Protein AF-A0A1M6F9K0-F1 (afdb_monomer_lite)

Sequence (184 aa):
MTEVLNMQNIFKSFYMGEEELEVLHDVNLTVNSGEFLSILGPSGSGKSTMMNIIGCLDVPTSGKYLLSGNEGDWTKKNLNLDIDLEKISYLGDEHLLQQVWLNLIQNAIKFSNQNGVIRVALHKSDGIIRVDIADNGKGIPDKDKQRIFDRFYKADKSRSKDGNGLGLARFSFLPACLSLMALQ

Organism: NCBI:txid1121420

Secondary structure (DSSP, 8-state):
--EEEEEEEEEEEEEETTEEEEEEEEEEEEEETT-------STTSSHHHHHHHHTTSS--SEEEEEETTEE--GGGG--EEEEEE------S-HHHHHHHHHHHHHHHHHHSPTT-EEEEEEEEETTEEEEEEEE-SS---TTTTTTTTSTT--S--SS-----S-TGGG-TTHHHHHTTSS--

InterPro domains:
  IPR003594 Histidine kinase/HSP90-like ATPase domain [PF02518] (92-169)
  IPR003594 Histidine kinase/HSP90-like ATPase domain [SM00387] (92-179)
  IPR004358 Signal transduction histidine kinase-related protein, C-terminal [PR00344] (129-143)
  IPR004358 Signal transduction histidine kinase-related protein, C-terminal [PR00344] (147-157)
  IPR004358 Signal transduction histidine kinase-related protein, C-terminal [PR00344] (162-180)
  IPR005467 Histidine kinase domain [PS50109] (77-169)
  IPR027417 P-loop containing nucleoside triphosphate hydrolase [G3DSA:3.40.50.300] (15-71)
  IPR027417 P-loop containing nucleoside triphosphate hydrolase [SSF52540] (4-107)
  IPR036890 Histidine kinase/HSP90-like ATPase superfamily [G3DSA:3.30.565.10] (79-177)
  IPR036890 Histidine kinase/HSP90-like ATPase superfamily [SSF55874] (76-169)
  IPR050736 Sensor Histidine Kinase Regulatory [PTHR43711] (76-169)

Structure (mmCIF, N/CA/C/O backbone):
data_AF-A0A1M6F9K0-F1
#
_entry.id   AF-A0A1M6F9K0-F1
#
loop_
_atom_site.group_PDB
_atom_site.id
_atom_site.type_symbol
_atom_site.label_atom_id
_atom_site.label_alt_id
_atom_site.label_comp_id
_atom_site.label_asym_id
_atom_site.label_entity_id
_atom_site.label_seq_id
_atom_site.pdbx_PDB_ins_code
_atom_site.Cartn_x
_atom_site.Cartn_y
_atom_site.Cartn_z
_atom_site.occupancy
_atom_site.B_iso_or_equiv
_atom_site.auth_seq_id
_atom_site.auth_comp_id
_atom_site.auth_asym_id
_atom_site.auth_atom_id
_atom_site.pdbx_PDB_model_num
ATOM 1 N N . MET A 1 1 ? -21.699 5.930 18.827 1.00 56.56 1 MET A N 1
ATOM 2 C CA . MET A 1 1 ? -21.351 6.429 17.478 1.00 56.56 1 MET A CA 1
ATOM 3 C C . MET A 1 1 ? -20.287 5.505 16.909 1.00 56.56 1 MET A C 1
ATOM 5 O O . MET A 1 1 ? -19.542 4.941 17.697 1.00 56.56 1 MET A O 1
ATOM 9 N N . THR A 1 2 ? -20.274 5.252 15.601 1.00 73.62 2 THR A N 1
ATOM 10 C CA . THR A 1 2 ? -19.285 4.349 14.982 1.00 73.62 2 THR A CA 1
ATOM 11 C C . THR A 1 2 ? -18.134 5.176 14.428 1.00 73.62 2 THR A C 1
ATOM 13 O O . THR A 1 2 ? -18.384 6.057 13.607 1.00 73.62 2 THR A O 1
ATOM 16 N N . GLU A 1 3 ? -16.905 4.894 14.854 1.00 73.69 3 GLU A N 1
ATOM 17 C CA . GLU A 1 3 ? -15.701 5.518 14.299 1.00 73.69 3 GLU A CA 1
ATOM 18 C C . GLU A 1 3 ? -15.518 5.093 12.837 1.00 73.69 3 GLU A C 1
ATOM 20 O O . GLU A 1 3 ? -15.585 3.908 12.501 1.00 73.69 3 GLU A O 1
ATOM 25 N N . VAL A 1 4 ? -15.321 6.070 11.953 1.00 73.31 4 VAL A N 1
ATOM 26 C CA . VAL A 1 4 ? -15.035 5.838 10.529 1.00 73.31 4 VAL A CA 1
ATOM 27 C C . VAL A 1 4 ? -13.572 6.090 10.191 1.00 73.31 4 VAL A C 1
ATOM 29 O O . VAL A 1 4 ? -13.082 5.503 9.232 1.00 73.31 4 VAL A O 1
ATOM 32 N N . LEU A 1 5 ? -12.870 6.898 10.984 1.00 78.38 5 LEU A N 1
ATOM 33 C CA . LEU A 1 5 ? -11.433 7.136 10.889 1.00 78.38 5 LEU A CA 1
ATOM 34 C C . LEU A 1 5 ? -10.869 7.286 12.303 1.00 78.38 5 LEU A C 1
ATOM 36 O O . LEU A 1 5 ? -11.416 8.054 13.088 1.00 78.38 5 LEU A O 1
ATOM 40 N N . ASN A 1 6 ? -9.776 6.596 12.603 1.00 83.06 6 ASN A N 1
ATOM 41 C CA . ASN A 1 6 ? -9.010 6.744 13.832 1.00 83.06 6 ASN A CA 1
ATOM 42 C C . ASN A 1 6 ? -7.516 6.731 13.478 1.00 83.06 6 ASN A C 1
ATOM 44 O O . ASN A 1 6 ? -7.004 5.798 12.862 1.00 83.06 6 ASN A O 1
ATOM 48 N N . MET A 1 7 ? -6.840 7.824 13.801 1.00 87.44 7 MET A N 1
ATOM 49 C CA . MET A 1 7 ? -5.431 8.083 13.547 1.00 87.44 7 MET A CA 1
ATOM 50 C C . MET A 1 7 ? -4.774 8.385 14.884 1.00 87.44 7 MET A C 1
ATOM 52 O O . MET A 1 7 ? -5.233 9.279 15.596 1.00 87.44 7 MET A O 1
ATOM 56 N N . GLN A 1 8 ? -3.717 7.648 15.211 1.00 86.62 8 GLN A N 1
ATOM 57 C CA . GLN A 1 8 ? -2.957 7.810 16.446 1.00 86.62 8 GLN A CA 1
ATOM 58 C C . GLN A 1 8 ? -1.481 7.937 16.112 1.00 86.62 8 GLN A C 1
ATOM 60 O O . GLN A 1 8 ? -0.916 7.055 15.461 1.00 86.62 8 GLN A O 1
ATOM 65 N N . ASN A 1 9 ? -0.874 9.023 16.578 1.00 90.81 9 ASN A N 1
ATOM 66 C CA . ASN A 1 9 ? 0.544 9.318 16.424 1.00 90.81 9 ASN A CA 1
ATOM 67 C C . ASN A 1 9 ? 1.025 9.190 14.977 1.00 90.81 9 ASN A C 1
ATOM 69 O O . ASN A 1 9 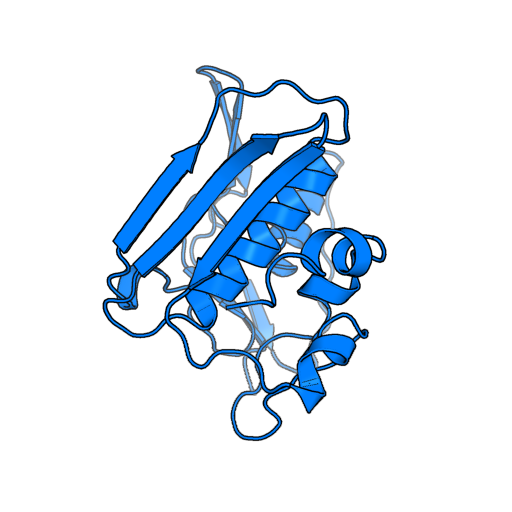? 2.011 8.511 14.710 1.00 90.81 9 ASN A O 1
ATOM 73 N N . ILE A 1 10 ? 0.287 9.779 14.034 1.00 87.00 10 ILE A N 1
ATOM 74 C CA . ILE A 1 10 ? 0.622 9.689 12.616 1.00 87.00 10 ILE A CA 1
ATOM 75 C C . ILE A 1 10 ? 1.732 10.675 12.267 1.00 87.00 10 ILE A C 1
ATOM 77 O O . ILE A 1 10 ? 1.546 11.888 12.366 1.00 87.00 10 ILE A O 1
ATOM 81 N N . PHE A 1 11 ? 2.847 10.144 11.774 1.00 87.38 11 PHE A N 1
ATOM 82 C CA . PHE A 1 11 ? 3.935 10.924 11.190 1.00 87.38 11 PHE A CA 1
ATOM 83 C C . PHE A 1 11 ? 4.076 10.606 9.708 1.00 87.38 11 PHE A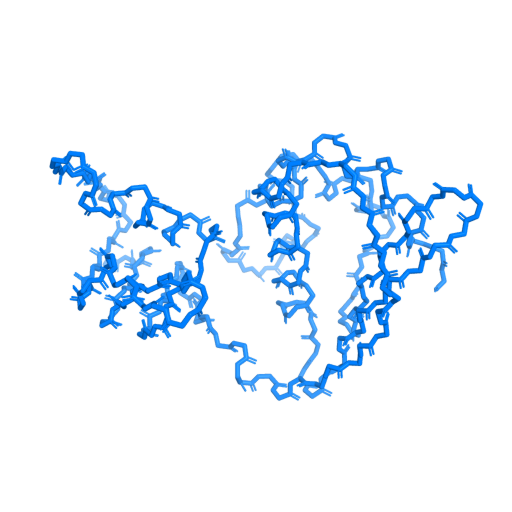 C 1
ATOM 85 O O . PHE A 1 11 ? 3.776 9.494 9.263 1.00 87.38 11 PHE A O 1
ATOM 92 N N . LYS A 1 12 ? 4.559 11.572 8.928 1.00 86.69 12 LYS A N 1
ATOM 93 C CA . LYS A 1 12 ? 4.927 11.344 7.531 1.00 86.69 12 LYS A CA 1
ATOM 94 C C . LYS A 1 12 ? 6.161 12.148 7.171 1.00 86.69 12 LYS A C 1
ATOM 96 O O . LYS A 1 12 ? 6.110 13.374 7.203 1.00 86.69 12 LYS A O 1
ATOM 101 N N . SER A 1 13 ? 7.177 11.434 6.710 1.00 85.62 13 SER A N 1
ATOM 102 C CA . SER A 1 13 ? 8.405 11.978 6.144 1.00 85.62 13 SER A CA 1
ATOM 103 C C . SER A 1 13 ? 8.578 11.543 4.695 1.00 85.62 13 SER A C 1
ATOM 105 O O . SER A 1 13 ? 8.159 10.449 4.301 1.00 85.62 13 SER A O 1
ATOM 107 N N . PHE A 1 14 ? 9.203 12.406 3.902 1.00 78.69 14 PHE A N 1
ATOM 108 C CA . PHE A 1 14 ? 9.669 12.109 2.554 1.00 78.69 14 PHE A CA 1
ATOM 109 C C . PHE A 1 14 ? 11.193 12.163 2.535 1.00 78.69 14 PHE A C 1
ATOM 111 O O . PHE A 1 14 ? 11.784 13.058 3.133 1.00 78.69 14 PHE A O 1
ATOM 118 N N . TYR A 1 15 ? 11.813 11.219 1.833 1.00 76.56 15 TYR A N 1
ATOM 119 C CA . TYR A 1 15 ? 13.264 11.161 1.689 1.00 76.56 15 TYR A CA 1
ATOM 120 C C . TYR A 1 15 ? 13.663 11.671 0.306 1.00 76.56 15 TYR A C 1
ATOM 122 O O . TYR A 1 15 ? 13.179 11.172 -0.711 1.00 76.56 15 TYR A O 1
ATOM 130 N N . MET A 1 16 ? 14.543 12.667 0.274 1.00 75.50 16 MET A N 1
ATOM 131 C CA . MET A 1 16 ? 15.150 13.216 -0.937 1.00 75.50 16 MET A CA 1
ATOM 132 C C . MET A 1 16 ? 16.654 12.942 -0.885 1.00 75.50 16 MET A C 1
ATOM 134 O O . MET A 1 16 ? 17.440 13.749 -0.396 1.00 75.50 16 MET A O 1
ATOM 138 N N . GLY A 1 17 ? 17.060 11.762 -1.360 1.00 80.44 17 GLY A N 1
ATOM 139 C CA . GLY A 1 17 ? 18.431 11.283 -1.174 1.00 80.44 17 GLY A CA 1
ATOM 140 C C . GLY A 1 17 ? 18.680 10.911 0.288 1.00 80.44 17 GLY A C 1
ATOM 141 O O . GLY A 1 17 ? 18.018 10.013 0.802 1.00 80.44 17 GLY A O 1
ATOM 142 N N . GLU A 1 18 ? 19.622 11.592 0.943 1.00 81.62 18 GLU A N 1
ATOM 143 C CA . GLU A 1 18 ? 19.915 11.409 2.376 1.00 81.62 18 GLU A CA 1
ATOM 144 C C . GLU A 1 18 ? 19.137 12.374 3.284 1.00 81.62 18 GLU A C 1
ATOM 146 O O . GLU A 1 18 ? 19.156 12.219 4.504 1.00 81.62 18 GLU A O 1
ATOM 151 N N . GLU A 1 19 ? 18.442 13.362 2.716 1.00 77.12 19 GLU A N 1
ATOM 152 C CA . GLU A 1 19 ? 17.677 14.331 3.498 1.00 77.12 19 GLU A CA 1
ATOM 153 C C . GLU A 1 19 ? 16.264 13.819 3.790 1.00 77.12 19 GLU A C 1
ATOM 155 O O . GLU A 1 19 ? 15.543 13.366 2.895 1.00 77.12 19 GLU A O 1
ATOM 160 N N . GLU A 1 20 ? 15.860 13.926 5.055 1.00 86.94 20 GLU A N 1
ATOM 161 C CA . GLU A 1 20 ? 14.506 13.638 5.517 1.00 86.94 20 GLU A CA 1
ATOM 162 C C . GLU A 1 20 ? 13.722 14.942 5.699 1.00 86.94 20 GLU A C 1
ATOM 164 O O . GLU A 1 20 ? 14.118 15.820 6.466 1.00 86.94 20 GLU A O 1
ATOM 169 N N . LEU A 1 21 ? 12.582 15.052 5.016 1.00 85.38 21 LEU A N 1
ATOM 170 C CA . LEU A 1 21 ? 11.612 16.122 5.218 1.00 85.38 21 LEU A CA 1
ATOM 171 C C . LEU A 1 21 ? 10.354 15.558 5.873 1.00 85.38 21 LEU A C 1
ATOM 173 O O . LEU A 1 21 ? 9.515 14.939 5.213 1.00 85.38 21 LEU A O 1
ATOM 177 N N . GLU A 1 22 ? 10.202 15.812 7.167 1.00 88.56 22 GLU A N 1
ATOM 178 C CA . GLU A 1 22 ? 8.978 15.502 7.901 1.00 88.56 22 GLU A CA 1
ATOM 179 C C . GLU A 1 22 ? 7.889 16.542 7.579 1.00 88.56 22 GLU A C 1
ATOM 181 O O . GLU A 1 22 ? 8.104 17.749 7.685 1.00 88.56 22 GLU A O 1
ATOM 186 N N . VAL A 1 23 ? 6.722 16.070 7.138 1.00 93.00 23 VAL A N 1
ATOM 187 C CA . VAL A 1 23 ? 5.587 16.883 6.661 1.00 93.00 23 VAL A CA 1
ATOM 188 C C . VAL A 1 23 ? 4.365 16.765 7.571 1.00 93.00 23 VAL A C 1
ATOM 190 O O . VAL A 1 23 ? 3.585 17.713 7.672 1.00 93.00 23 VAL A O 1
ATOM 193 N N . LEU A 1 24 ? 4.159 15.607 8.207 1.00 91.62 24 LEU A N 1
ATOM 194 C CA . LEU A 1 24 ? 3.131 15.422 9.233 1.00 91.62 24 LEU A CA 1
ATOM 195 C C . LEU A 1 24 ? 3.791 15.031 10.549 1.00 91.62 24 LEU A C 1
ATOM 197 O O . LEU A 1 24 ? 4.588 14.096 10.573 1.00 91.62 24 LEU A O 1
ATOM 201 N N . HIS A 1 25 ? 3.384 15.714 11.617 1.00 93.81 25 HIS A N 1
ATOM 202 C CA . HIS A 1 25 ? 3.968 15.614 12.949 1.00 93.81 25 HIS A CA 1
ATOM 203 C C . HIS A 1 25 ? 2.875 15.209 13.947 1.00 93.81 25 HIS A C 1
ATOM 205 O O . HIS A 1 25 ? 1.917 15.962 14.122 1.00 93.81 25 HIS A O 1
ATOM 211 N N . ASP A 1 26 ? 3.006 14.034 14.571 1.00 93.88 26 ASP A N 1
ATOM 212 C CA . ASP A 1 26 ? 2.132 13.524 15.645 1.00 93.88 26 ASP A CA 1
ATOM 213 C C . ASP A 1 26 ? 0.624 13.781 15.437 1.00 93.88 26 ASP A C 1
ATOM 215 O O . ASP A 1 26 ? -0.084 14.348 16.277 1.00 93.88 26 ASP A O 1
ATOM 219 N N . VAL A 1 27 ? 0.104 13.387 14.276 1.00 91.12 27 VAL A N 1
ATOM 220 C CA . VAL A 1 27 ? -1.293 13.647 13.939 1.00 91.12 27 VAL A CA 1
ATOM 221 C C . VAL A 1 27 ? -2.198 12.622 14.616 1.00 91.12 27 VAL A C 1
ATOM 223 O O . VAL A 1 27 ? -2.120 11.417 14.368 1.00 91.12 27 VAL A O 1
ATOM 226 N N . ASN A 1 28 ? -3.105 13.127 15.450 1.00 92.06 28 ASN A N 1
ATOM 227 C CA . ASN A 1 28 ? -4.115 12.349 16.153 1.00 92.06 28 ASN A CA 1
ATOM 228 C C . ASN A 1 28 ? -5.499 12.855 15.733 1.00 92.06 28 ASN A C 1
ATOM 230 O O . ASN A 1 28 ? -5.822 14.026 15.930 1.00 92.06 28 ASN A O 1
ATOM 234 N N . LEU A 1 29 ? -6.306 11.997 15.110 1.00 91.00 29 LEU A N 1
ATOM 235 C CA . LEU A 1 29 ? -7.594 12.385 14.536 1.00 91.00 29 LEU A CA 1
ATOM 236 C C . LEU A 1 29 ? -8.589 11.233 14.629 1.00 91.00 29 LEU A C 1
ATOM 238 O O . LEU A 1 29 ? -8.312 10.128 14.178 1.00 91.00 29 LEU A O 1
ATOM 242 N N . THR A 1 30 ? -9.775 11.510 15.161 1.00 89.81 30 THR A N 1
ATOM 243 C CA . THR A 1 30 ? -10.909 10.581 15.129 1.00 89.81 30 THR A CA 1
ATOM 244 C C . THR A 1 30 ? -12.075 11.254 14.423 1.00 89.81 30 THR A C 1
ATOM 246 O O . THR A 1 30 ? -12.373 12.411 14.705 1.00 89.81 30 THR A O 1
ATOM 249 N N . VAL A 1 31 ? -12.712 10.542 13.495 1.00 85.75 31 VAL A N 1
ATOM 250 C CA . VAL A 1 31 ? -13.932 10.988 12.814 1.00 85.75 31 VAL A CA 1
ATOM 251 C C . VAL A 1 31 ? -14.989 9.914 12.989 1.00 85.75 31 VAL A C 1
ATOM 253 O O . VAL A 1 31 ? -14.756 8.738 12.691 1.00 85.75 31 VAL A O 1
ATOM 256 N N . ASN A 1 32 ? -16.163 10.321 13.451 1.00 84.31 32 ASN A N 1
ATOM 257 C CA . ASN A 1 32 ? -17.318 9.458 13.626 1.00 84.31 32 ASN A CA 1
ATOM 258 C C . ASN A 1 32 ? -18.247 9.502 12.411 1.00 84.31 32 ASN A C 1
ATOM 260 O O . ASN A 1 32 ? -18.279 10.444 11.621 1.00 84.31 32 ASN A O 1
ATOM 264 N N . SER A 1 33 ? -19.051 8.454 12.262 1.00 80.94 33 SER A N 1
ATOM 265 C CA . SER A 1 33 ? -20.079 8.396 11.229 1.00 80.94 33 SER A CA 1
ATOM 266 C C . SER A 1 33 ? -21.057 9.569 11.367 1.00 80.94 33 SER A C 1
ATOM 268 O O . SER A 1 33 ? -21.661 9.754 12.422 1.00 80.94 33 SER A O 1
ATOM 270 N N . GLY A 1 34 ? -21.216 10.335 10.284 1.00 78.25 34 GLY A N 1
ATOM 271 C CA . GLY A 1 34 ? -22.073 11.523 10.229 1.00 78.25 34 GLY A CA 1
ATOM 272 C C . GLY A 1 34 ? -21.351 12.843 10.510 1.00 78.25 34 GLY A C 1
ATOM 273 O O . GLY A 1 34 ? -21.959 13.898 10.345 1.00 78.25 34 GLY A O 1
ATOM 274 N N . GLU A 1 35 ? -20.070 12.810 10.885 1.00 83.50 35 GLU A N 1
ATOM 275 C CA . GLU A 1 35 ? -19.262 14.017 11.064 1.00 83.50 35 GLU A CA 1
ATOM 276 C C . GLU A 1 35 ? -18.669 14.504 9.738 1.00 83.50 35 GLU A C 1
ATOM 278 O O . GLU A 1 35 ? -18.234 13.721 8.890 1.00 83.50 35 GLU A O 1
ATOM 283 N N . PHE A 1 36 ? -18.630 15.826 9.576 1.00 79.94 36 PHE A N 1
ATOM 284 C CA . PHE A 1 36 ? -17.934 16.487 8.479 1.00 79.94 36 PHE A CA 1
ATOM 285 C C . PHE A 1 36 ? -16.588 17.016 8.975 1.00 79.94 36 PHE A C 1
ATOM 287 O O . PHE A 1 36 ? -16.537 17.799 9.921 1.00 79.94 36 PHE A O 1
ATOM 294 N N . LEU A 1 37 ? -15.507 16.616 8.305 1.00 81.06 37 LEU A N 1
ATOM 295 C CA . LEU A 1 37 ? -14.151 17.097 8.565 1.00 81.06 37 LEU A CA 1
ATOM 296 C C . LEU A 1 37 ? -13.717 18.080 7.471 1.00 81.06 37 LEU A C 1
ATOM 298 O O . LEU A 1 37 ? -13.895 17.809 6.284 1.00 81.06 37 LEU A O 1
ATOM 302 N N . SER A 1 38 ? -13.086 19.184 7.870 1.00 82.19 38 SER A N 1
ATOM 303 C CA . SER A 1 38 ? -12.397 20.111 6.968 1.00 82.19 38 SER A CA 1
ATOM 304 C C . SER A 1 38 ? -10.932 20.238 7.377 1.00 82.19 38 SER A C 1
ATOM 306 O O . SER A 1 38 ? -10.626 20.330 8.565 1.00 82.19 38 SER A O 1
ATOM 308 N N . ILE A 1 39 ? -10.028 20.241 6.397 1.00 81.56 39 ILE A N 1
ATOM 309 C CA . ILE A 1 39 ? -8.584 20.395 6.602 1.00 81.56 39 ILE A CA 1
ATOM 310 C C . ILE A 1 39 ? -8.173 21.756 6.035 1.00 81.56 39 ILE A C 1
ATOM 312 O O . ILE A 1 39 ? -8.263 21.989 4.830 1.00 81.56 39 ILE A O 1
ATOM 316 N N . LEU A 1 40 ? -7.709 22.655 6.903 1.00 83.88 40 LEU A N 1
ATOM 317 C CA . LEU A 1 40 ? -7.354 24.038 6.570 1.00 83.88 40 LEU A CA 1
ATOM 318 C C . LEU A 1 40 ? -5.902 24.331 6.970 1.00 83.88 40 LEU A C 1
ATOM 320 O O . LEU A 1 40 ? -5.381 23.733 7.906 1.00 83.88 40 LEU A O 1
ATOM 324 N N . GLY A 1 41 ? -5.239 25.250 6.263 1.00 85.62 41 GLY A N 1
ATOM 325 C CA . GLY A 1 41 ? -3.853 25.636 6.556 1.00 85.62 41 GLY A CA 1
ATOM 326 C C . GLY A 1 41 ? -3.099 26.243 5.363 1.00 85.62 41 GLY A C 1
ATOM 327 O O . GLY A 1 41 ? -3.518 26.056 4.213 1.00 85.62 41 GLY A O 1
ATOM 328 N N . PRO A 1 42 ? -1.974 26.946 5.603 1.00 83.38 42 PRO A N 1
ATOM 329 C CA . PRO A 1 42 ? -1.174 27.616 4.569 1.00 83.38 42 PRO A CA 1
ATOM 330 C C . PRO A 1 42 ? -0.558 26.624 3.574 1.00 83.38 42 PRO A C 1
ATOM 332 O O . PRO A 1 42 ? -0.462 25.430 3.855 1.00 83.38 42 PRO A O 1
ATOM 335 N N . SER A 1 43 ? -0.170 27.079 2.378 1.00 84.06 43 SER A N 1
ATOM 336 C CA . SER A 1 43 ? 0.471 26.201 1.383 1.00 84.06 43 SER A CA 1
ATOM 337 C C . SER A 1 43 ? 1.700 25.493 1.977 1.00 84.06 43 SER A C 1
ATOM 339 O O . SER A 1 43 ? 2.431 26.093 2.756 1.00 84.06 43 SER A O 1
ATOM 341 N N . GLY A 1 44 ? 1.890 24.210 1.656 1.00 80.44 44 GLY A N 1
ATOM 342 C CA . GLY A 1 44 ? 2.995 23.396 2.188 1.00 80.44 44 GLY A CA 1
ATOM 343 C C . GLY A 1 44 ? 2.767 22.753 3.564 1.00 80.44 44 GLY A C 1
ATOM 344 O O . GLY A 1 44 ? 3.537 21.887 3.947 1.00 80.44 44 GLY A O 1
ATOM 345 N N . SER A 1 45 ? 1.682 23.065 4.279 1.00 84.31 45 SER A N 1
ATOM 346 C CA . SER A 1 45 ? 1.425 22.546 5.640 1.00 84.31 45 SER A CA 1
ATOM 347 C C . SER A 1 45 ? 0.997 21.064 5.732 1.00 84.31 45 SER A C 1
ATOM 349 O O . SER A 1 45 ? 0.320 20.685 6.681 1.00 84.31 45 SER A O 1
ATOM 351 N N . GLY A 1 46 ? 1.241 20.249 4.701 1.00 83.44 46 GLY A N 1
ATOM 352 C CA . GLY A 1 46 ? 0.894 18.820 4.714 1.00 83.44 46 GLY A CA 1
ATOM 353 C C . GLY A 1 46 ? -0.579 18.460 4.463 1.00 83.44 46 GLY A C 1
ATOM 354 O O . GLY A 1 46 ? -0.946 17.298 4.583 1.00 83.44 46 GLY A O 1
ATOM 355 N N . LYS A 1 47 ? -1.449 19.401 4.059 1.00 87.62 47 LYS A N 1
ATOM 356 C CA . LYS A 1 47 ? -2.890 19.124 3.826 1.00 87.62 47 LYS A CA 1
ATOM 357 C C . LYS A 1 47 ? -3.141 18.023 2.795 1.00 87.62 47 LYS A C 1
ATOM 359 O O . LYS A 1 47 ? -3.906 17.103 3.061 1.00 87.62 47 LYS A O 1
ATOM 364 N N . SER A 1 48 ? -2.502 18.115 1.627 1.00 79.44 48 SER A N 1
ATOM 365 C CA . SER A 1 48 ? -2.637 17.101 0.573 1.00 79.44 48 SER A CA 1
ATOM 366 C C . SER A 1 48 ? -2.062 15.762 1.026 1.00 79.44 48 SER A C 1
ATOM 368 O O . SER A 1 48 ? -2.665 14.732 0.766 1.00 79.44 48 SER A O 1
ATOM 370 N N . THR A 1 49 ? -0.961 15.777 1.780 1.00 82.06 49 THR A N 1
ATOM 371 C CA . THR A 1 49 ? -0.369 14.585 2.401 1.00 82.06 49 THR A CA 1
ATOM 372 C C . THR A 1 49 ? -1.342 13.920 3.375 1.00 82.06 49 THR A C 1
ATOM 374 O O . THR A 1 49 ? -1.594 12.723 3.275 1.00 82.06 49 THR A O 1
ATOM 377 N N . MET A 1 50 ? -1.976 14.700 4.255 1.00 82.12 50 MET A N 1
ATOM 378 C CA . MET A 1 50 ? -3.003 14.220 5.179 1.00 82.12 50 MET A CA 1
ATOM 379 C C . MET A 1 50 ? -4.213 13.657 4.426 1.00 82.12 50 MET A C 1
ATOM 381 O O . MET A 1 50 ? -4.679 12.566 4.741 1.00 82.12 50 MET A O 1
ATOM 385 N N . MET A 1 51 ? -4.695 14.352 3.389 1.00 75.88 51 MET A N 1
ATOM 386 C CA . MET A 1 51 ? -5.776 13.837 2.543 1.00 75.88 51 MET A CA 1
ATOM 387 C C . MET A 1 51 ? -5.388 12.547 1.821 1.00 75.88 51 MET A C 1
ATOM 389 O O . MET A 1 51 ? -6.228 11.661 1.686 1.00 75.88 51 MET A O 1
ATOM 393 N N . ASN A 1 52 ? -4.139 12.418 1.373 1.00 68.44 52 ASN A N 1
ATOM 394 C CA . ASN A 1 52 ? -3.656 11.206 0.726 1.00 68.44 52 ASN A CA 1
ATOM 395 C C . ASN A 1 52 ? -3.649 10.036 1.712 1.00 68.44 52 ASN A C 1
ATOM 397 O O . ASN A 1 52 ? -4.185 8.981 1.385 1.00 68.44 52 ASN A O 1
ATOM 401 N N . ILE A 1 53 ? -3.152 10.234 2.935 1.00 72.00 53 ILE A N 1
ATOM 402 C CA . ILE A 1 53 ? -3.185 9.205 3.985 1.00 72.00 53 ILE A CA 1
ATOM 403 C C . ILE A 1 53 ? -4.629 8.832 4.345 1.00 72.00 53 ILE A C 1
ATOM 405 O O . ILE A 1 53 ? -4.979 7.652 4.347 1.00 72.00 53 ILE A O 1
ATOM 409 N N . ILE A 1 54 ? -5.512 9.815 4.561 1.00 75.94 54 ILE A N 1
ATOM 410 C CA . ILE A 1 54 ? -6.942 9.566 4.822 1.00 75.94 54 ILE A CA 1
ATOM 411 C C . ILE A 1 54 ? -7.588 8.801 3.662 1.00 75.94 54 ILE A C 1
ATOM 413 O O . ILE A 1 54 ? -8.384 7.894 3.891 1.00 75.94 54 ILE A O 1
ATOM 417 N N . GLY A 1 55 ? -7.233 9.140 2.423 1.00 61.28 55 GLY A N 1
ATOM 418 C CA . GLY A 1 55 ? -7.715 8.487 1.209 1.00 61.28 55 GLY A CA 1
ATOM 419 C C . GLY A 1 55 ? -7.074 7.129 0.911 1.00 61.28 55 GLY A C 1
ATOM 420 O O . GLY A 1 55 ? -7.352 6.580 -0.158 1.00 61.28 55 GLY A O 1
ATOM 421 N N . CYS A 1 56 ? -6.219 6.617 1.806 1.00 61.66 56 CYS A N 1
ATOM 422 C CA . CYS A 1 56 ? -5.390 5.418 1.633 1.00 61.66 56 CYS A CA 1
ATOM 423 C C . CYS A 1 56 ? -4.478 5.459 0.388 1.00 61.66 56 CYS A C 1
ATOM 425 O O . CYS A 1 56 ? -4.074 4.417 -0.126 1.00 61.66 56 CYS A O 1
ATOM 427 N N . LEU A 1 57 ? -4.184 6.660 -0.115 1.00 53.34 57 LEU A N 1
ATOM 428 C CA . LEU A 1 57 ? -3.297 6.924 -1.249 1.00 53.34 57 LEU A CA 1
ATOM 429 C C . LEU A 1 57 ? -1.824 6.999 -0.843 1.00 53.34 57 LEU A C 1
ATOM 431 O O . LEU A 1 57 ? -0.957 6.982 -1.709 1.00 53.34 57 LEU A O 1
ATOM 435 N N . ASP A 1 58 ? -1.554 7.116 0.452 1.00 57.94 58 ASP A N 1
ATOM 436 C CA . ASP A 1 58 ? -0.217 7.155 1.024 1.00 57.94 58 ASP A CA 1
ATOM 437 C C . ASP A 1 58 ? -0.241 6.465 2.396 1.00 57.94 58 ASP A C 1
ATOM 439 O O . ASP A 1 58 ? -1.296 6.357 3.030 1.00 57.94 58 ASP A O 1
ATOM 443 N N . VAL A 1 59 ? 0.912 5.971 2.837 1.00 64.56 59 VAL A N 1
ATOM 444 C CA . VAL A 1 59 ? 1.087 5.290 4.122 1.00 64.56 59 VAL A CA 1
ATOM 445 C C . VAL A 1 59 ? 1.869 6.220 5.050 1.00 64.56 59 VAL A C 1
ATOM 447 O O . VAL A 1 59 ? 2.877 6.799 4.624 1.00 64.56 59 VAL A O 1
ATOM 450 N N . PRO A 1 60 ? 1.423 6.397 6.305 1.00 75.38 60 PRO A N 1
ATOM 451 C CA . PRO A 1 60 ? 2.191 7.151 7.283 1.00 75.38 60 PRO A CA 1
ATOM 452 C C . PRO A 1 60 ? 3.556 6.489 7.516 1.00 75.38 60 PRO A C 1
ATOM 454 O O . PRO A 1 60 ? 3.679 5.267 7.468 1.00 75.38 60 PRO A O 1
ATOM 457 N N . THR A 1 61 ? 4.582 7.292 7.785 1.00 78.81 61 THR A N 1
ATOM 458 C CA . THR A 1 61 ? 5.913 6.788 8.158 1.00 78.81 61 THR A CA 1
ATOM 459 C C . THR A 1 61 ? 5.865 6.082 9.514 1.00 78.81 61 THR A C 1
ATOM 461 O O . THR A 1 61 ? 6.555 5.087 9.719 1.00 78.81 61 THR A O 1
ATOM 464 N N . SER A 1 62 ? 5.016 6.551 10.432 1.00 78.31 62 SER A N 1
ATOM 465 C CA . SER A 1 62 ? 4.747 5.879 11.705 1.00 78.31 62 SER A CA 1
ATOM 466 C C . SER A 1 62 ? 3.349 6.215 12.234 1.00 78.31 62 SER A C 1
ATOM 468 O O . SER A 1 62 ? 2.679 7.116 11.726 1.00 78.31 62 SER A O 1
ATOM 470 N N . GLY A 1 63 ? 2.898 5.459 13.238 1.00 78.19 63 GLY A N 1
ATOM 471 C CA . GLY A 1 63 ? 1.587 5.617 13.870 1.00 78.19 63 GLY A CA 1
ATOM 472 C C . GLY A 1 63 ? 0.601 4.501 13.538 1.00 78.19 63 GLY A C 1
ATOM 473 O O . GLY A 1 63 ? 0.926 3.528 12.857 1.00 78.19 63 GLY A O 1
ATOM 474 N N . LYS A 1 64 ? -0.624 4.635 14.049 1.00 71.50 64 LYS A N 1
ATOM 475 C CA . LYS A 1 64 ? -1.732 3.704 13.809 1.00 71.50 64 LYS A CA 1
ATOM 476 C C . LYS A 1 64 ? -2.842 4.400 13.045 1.00 71.50 64 LYS A C 1
ATOM 478 O O . LYS A 1 64 ? -3.293 5.475 13.429 1.00 71.50 64 LYS A O 1
ATOM 483 N N . TYR A 1 65 ? -3.296 3.753 11.982 1.00 71.06 65 TYR A N 1
ATOM 484 C CA . TYR A 1 65 ? -4.369 4.229 11.122 1.00 71.06 65 TYR A CA 1
ATOM 485 C C . TYR A 1 65 ? -5.440 3.143 10.997 1.00 71.06 65 TYR A C 1
ATOM 487 O O . TYR A 1 65 ? -5.149 1.992 10.661 1.00 71.06 65 TYR A O 1
ATOM 495 N N . LEU A 1 66 ? -6.679 3.530 11.271 1.00 69.06 66 LEU A N 1
ATOM 496 C CA . LEU A 1 66 ? -7.877 2.703 11.249 1.00 69.06 66 LEU A CA 1
ATOM 497 C C . LEU A 1 66 ? -8.934 3.434 10.427 1.00 69.06 66 LEU A C 1
ATOM 499 O O . LEU A 1 66 ? -9.413 4.492 10.825 1.00 69.06 66 LEU A O 1
ATOM 503 N N . LEU A 1 67 ? -9.333 2.863 9.296 1.00 67.56 67 LEU A N 1
ATOM 504 C CA . LEU A 1 67 ? -10.453 3.370 8.506 1.00 67.56 67 LEU A CA 1
ATOM 505 C C . LEU A 1 67 ? -11.576 2.337 8.543 1.00 67.56 67 LEU A C 1
ATOM 507 O O . LEU A 1 67 ? -11.381 1.184 8.166 1.00 67.56 67 LEU A O 1
ATOM 511 N N . SER A 1 68 ? -12.754 2.748 9.010 1.00 63.28 68 SER A N 1
ATOM 512 C CA . SER A 1 68 ? -13.963 1.915 9.117 1.00 63.28 68 SER A CA 1
ATOM 513 C C . SER A 1 68 ? -13.809 0.636 9.960 1.00 63.28 68 SER A C 1
ATOM 515 O O . SER A 1 68 ? -14.581 -0.305 9.793 1.00 63.28 68 SER A O 1
ATOM 517 N N . GLY A 1 69 ? -12.857 0.621 10.901 1.00 48.78 69 GLY A N 1
ATOM 518 C CA . GLY A 1 69 ? -12.603 -0.512 11.800 1.00 48.78 69 GLY A CA 1
ATOM 519 C C . GLY A 1 69 ? -11.619 -1.556 11.265 1.00 48.78 69 GLY A C 1
ATOM 520 O O . GLY A 1 69 ? -11.404 -2.564 11.932 1.00 48.78 69 GLY A O 1
ATOM 521 N N . ASN A 1 70 ? -10.996 -1.320 10.108 1.00 48.00 70 ASN A N 1
ATOM 522 C CA . ASN A 1 70 ? -9.895 -2.147 9.629 1.00 48.00 70 ASN A CA 1
ATOM 523 C C . ASN A 1 70 ? -8.559 -1.620 10.131 1.00 48.00 70 ASN A C 1
ATOM 525 O O . ASN A 1 70 ? -8.134 -0.524 9.763 1.00 48.00 70 ASN A O 1
ATOM 529 N N . GLU A 1 71 ? -7.892 -2.422 10.956 1.00 46.34 71 GLU A N 1
ATOM 530 C CA . GLU A 1 71 ? -6.492 -2.210 11.292 1.00 46.34 71 GLU A CA 1
ATOM 531 C C . GLU A 1 71 ? -5.660 -2.316 10.005 1.00 46.34 71 GLU A C 1
ATOM 533 O O . GLU A 1 71 ? -5.739 -3.316 9.285 1.00 46.34 71 GLU A O 1
ATOM 538 N N . GLY A 1 72 ? -4.849 -1.298 9.710 1.00 49.25 72 GLY A N 1
ATOM 539 C CA . GLY A 1 72 ? -3.768 -1.375 8.723 1.00 49.25 72 GLY A CA 1
ATOM 540 C C . GLY A 1 72 ? -2.638 -2.286 9.207 1.00 49.25 72 GLY A C 1
ATOM 541 O O . GLY A 1 72 ? -1.511 -1.840 9.376 1.00 49.25 72 GLY A O 1
ATOM 542 N N . ASP A 1 73 ? -2.953 -3.547 9.499 1.00 48.66 73 ASP A N 1
ATOM 543 C CA . ASP A 1 73 ? -2.043 -4.495 10.133 1.00 48.66 73 ASP A CA 1
ATOM 544 C C . ASP A 1 73 ? -1.590 -5.557 9.128 1.00 48.66 73 ASP A C 1
ATOM 546 O O . ASP A 1 73 ? -1.919 -6.743 9.198 1.00 48.66 73 ASP A O 1
ATOM 550 N N . TRP A 1 74 ? -0.831 -5.100 8.135 1.00 51.12 74 TRP A N 1
ATOM 551 C CA . TRP A 1 74 ? -0.076 -5.958 7.215 1.00 51.12 74 TRP A CA 1
ATOM 552 C C . TRP A 1 74 ? 0.889 -6.890 7.969 1.00 51.12 74 TRP A C 1
ATOM 554 O O . TRP A 1 74 ? 1.168 -7.993 7.504 1.00 51.12 74 TRP A O 1
ATOM 564 N N . THR A 1 75 ? 1.347 -6.485 9.159 1.00 48.44 75 THR A N 1
ATOM 565 C CA . THR A 1 75 ? 2.240 -7.251 10.039 1.00 48.44 75 THR A CA 1
ATOM 566 C C . THR A 1 75 ? 1.576 -8.467 10.683 1.00 48.44 75 THR A C 1
ATOM 568 O O . THR A 1 75 ? 2.237 -9.485 10.884 1.00 48.44 75 THR A O 1
ATOM 571 N N . LYS A 1 76 ? 0.262 -8.433 10.940 1.00 56.38 76 LYS A N 1
ATOM 572 C CA . LYS A 1 76 ? -0.459 -9.560 11.556 1.00 56.38 76 LYS A CA 1
ATOM 573 C C . LYS A 1 76 ? -0.489 -10.821 10.706 1.00 56.38 76 LYS A C 1
ATOM 575 O O . LYS A 1 76 ? -0.586 -11.905 11.272 1.00 56.38 76 LYS A O 1
ATOM 580 N N . LYS A 1 77 ? -0.422 -10.708 9.375 1.00 64.31 77 LYS A N 1
ATOM 581 C CA . LYS A 1 77 ? -0.600 -11.852 8.467 1.00 64.31 77 LYS A CA 1
ATOM 582 C C . LYS A 1 77 ? 0.651 -12.701 8.249 1.00 64.31 77 LYS A C 1
ATOM 584 O O . LYS A 1 77 ? 0.522 -13.771 7.661 1.00 64.31 77 LYS A O 1
ATOM 589 N N . ASN A 1 78 ? 1.817 -12.259 8.729 1.00 68.00 78 ASN A N 1
ATOM 590 C CA . ASN A 1 78 ? 3.103 -12.945 8.552 1.00 68.00 78 ASN A CA 1
ATOM 591 C C . ASN A 1 78 ? 3.345 -13.379 7.089 1.00 68.00 78 ASN A C 1
ATOM 593 O O . ASN A 1 78 ? 3.576 -14.549 6.795 1.00 68.00 78 ASN A O 1
ATOM 597 N N . LEU A 1 79 ? 3.182 -12.438 6.159 1.00 71.50 79 LEU A N 1
ATOM 598 C CA . LEU A 1 79 ? 3.282 -12.698 4.725 1.00 71.50 79 LEU A CA 1
ATOM 599 C C . LEU A 1 79 ? 4.746 -12.782 4.289 1.00 71.50 79 LEU A C 1
ATOM 601 O O . LEU A 1 79 ? 5.576 -12.000 4.749 1.00 71.50 79 LEU A O 1
ATOM 605 N N . ASN A 1 80 ? 5.038 -13.688 3.362 1.00 69.69 80 ASN A N 1
ATOM 606 C CA . ASN A 1 80 ? 6.326 -13.757 2.686 1.00 69.69 80 ASN A CA 1
ATOM 607 C C . ASN A 1 80 ? 6.255 -13.019 1.341 1.00 69.69 80 ASN A C 1
ATOM 609 O O . ASN A 1 80 ? 5.239 -13.088 0.645 1.00 69.69 80 ASN A O 1
ATOM 613 N N . LEU A 1 81 ? 7.331 -12.327 0.977 1.00 71.06 81 LEU A N 1
ATOM 614 C CA . LEU A 1 81 ? 7.442 -11.585 -0.276 1.00 71.06 81 LEU A CA 1
ATOM 615 C C . LEU A 1 81 ? 8.452 -12.277 -1.186 1.00 71.06 81 LEU A C 1
ATOM 617 O O . LEU A 1 81 ? 9.617 -12.427 -0.827 1.00 71.06 81 LEU A O 1
ATOM 621 N N . ASP A 1 82 ? 7.988 -12.671 -2.366 1.00 76.12 82 ASP A N 1
ATOM 622 C CA . ASP A 1 82 ? 8.812 -13.210 -3.444 1.00 76.12 82 ASP A CA 1
ATOM 623 C C . ASP A 1 82 ? 8.936 -12.139 -4.534 1.00 76.12 82 ASP A C 1
ATOM 625 O O . ASP A 1 82 ? 7.928 -11.720 -5.105 1.00 76.12 82 ASP A O 1
ATOM 629 N N . ILE A 1 83 ? 10.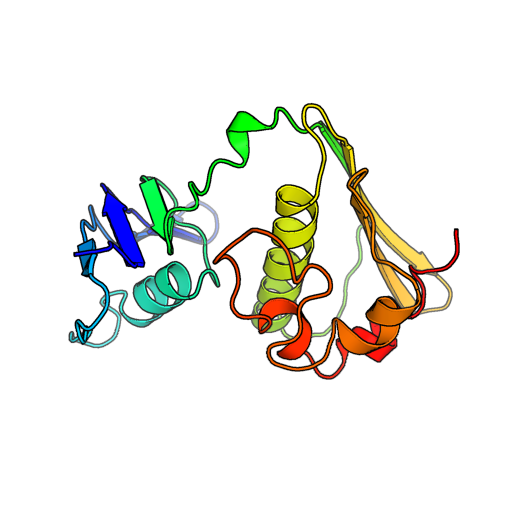144 -11.623 -4.759 1.00 77.19 83 ILE A N 1
ATOM 630 C CA . ILE A 1 83 ? 10.384 -10.440 -5.594 1.00 77.19 83 ILE A CA 1
ATOM 631 C C . ILE A 1 83 ? 11.368 -10.795 -6.706 1.00 77.19 83 ILE A C 1
ATOM 633 O O . ILE A 1 83 ? 12.518 -11.129 -6.428 1.00 77.19 83 ILE A O 1
ATOM 637 N N . ASP A 1 84 ? 10.926 -10.642 -7.952 1.00 83.56 84 ASP A N 1
ATOM 638 C CA . ASP A 1 84 ? 11.736 -10.849 -9.154 1.00 83.56 84 ASP A CA 1
ATOM 639 C C . ASP A 1 84 ? 11.597 -9.641 -10.091 1.00 83.56 84 ASP A C 1
ATOM 641 O O . ASP A 1 84 ? 10.631 -9.518 -10.838 1.00 83.56 84 ASP A O 1
ATOM 645 N N . LEU A 1 85 ? 12.516 -8.676 -9.995 1.00 82.69 85 LEU A N 1
ATOM 646 C CA . LEU A 1 85 ? 12.402 -7.394 -10.697 1.00 82.69 85 LEU A CA 1
ATOM 647 C C . LEU A 1 85 ? 13.592 -7.163 -11.625 1.00 82.69 85 LEU A C 1
ATOM 649 O O . LEU A 1 85 ? 14.713 -6.915 -11.173 1.00 82.69 85 LEU A O 1
ATOM 653 N N . GLU A 1 86 ? 13.336 -7.144 -12.930 1.00 82.44 86 GLU A N 1
ATOM 654 C CA . GLU A 1 86 ? 14.326 -6.704 -13.907 1.00 82.44 86 GLU A CA 1
ATOM 655 C C . GLU A 1 86 ? 14.559 -5.187 -13.828 1.00 82.44 86 GLU A C 1
ATOM 657 O O . GLU A 1 86 ? 13.645 -4.379 -13.651 1.00 82.44 86 GLU A O 1
ATOM 662 N N . LYS A 1 87 ? 15.807 -4.751 -14.019 1.00 83.56 87 LYS A N 1
ATOM 663 C CA . LYS A 1 87 ? 16.104 -3.318 -14.106 1.00 83.56 87 LYS A CA 1
ATOM 664 C C . LYS A 1 87 ? 15.619 -2.773 -15.450 1.00 83.56 87 LYS A C 1
ATOM 666 O O . LYS A 1 87 ? 16.257 -2.989 -16.478 1.00 83.56 87 LYS A O 1
ATOM 671 N N . ILE A 1 88 ? 14.523 -2.017 -15.427 1.00 83.69 88 ILE A N 1
ATOM 672 C CA . ILE A 1 88 ? 13.917 -1.418 -16.620 1.00 83.69 88 ILE A CA 1
ATOM 673 C C . ILE A 1 88 ? 13.842 0.105 -16.483 1.00 83.69 88 ILE A C 1
ATOM 675 O O . ILE A 1 88 ? 13.553 0.642 -15.417 1.00 83.69 88 ILE A O 1
ATOM 679 N N . SER A 1 89 ? 14.062 0.808 -17.593 1.00 79.81 89 SER A N 1
ATOM 680 C CA . SER A 1 89 ? 13.717 2.223 -17.743 1.00 79.81 89 SER A CA 1
ATOM 681 C C . SER A 1 89 ? 12.466 2.359 -18.605 1.00 79.81 89 SER A C 1
ATOM 683 O O . SER A 1 89 ? 12.359 1.719 -19.654 1.00 79.81 89 SER A O 1
ATOM 685 N N . TYR A 1 90 ? 11.533 3.204 -18.175 1.00 81.38 90 TYR A N 1
ATOM 686 C CA . TYR A 1 90 ? 10.313 3.526 -18.909 1.00 81.38 90 TYR A CA 1
ATOM 687 C C . TYR A 1 90 ? 10.039 5.030 -18.819 1.00 81.38 90 TYR A C 1
ATOM 689 O O . TYR A 1 90 ? 10.565 5.711 -17.940 1.00 81.38 90 TYR A O 1
ATOM 697 N N . LEU A 1 91 ? 9.219 5.542 -19.735 1.00 79.06 91 LEU A N 1
ATOM 698 C CA . LEU A 1 91 ? 8.734 6.918 -19.706 1.00 79.06 91 LEU A CA 1
ATOM 699 C C . LEU A 1 91 ? 7.278 6.922 -19.233 1.00 79.06 91 LEU A C 1
ATOM 701 O O . LEU A 1 91 ? 6.430 6.293 -19.864 1.00 79.06 91 LEU A O 1
ATOM 705 N N . GLY A 1 92 ? 6.981 7.628 -18.146 1.00 76.19 92 GLY A N 1
ATOM 706 C CA . GLY A 1 92 ? 5.618 7.788 -17.647 1.00 76.19 92 GLY A CA 1
ATOM 707 C C . GLY A 1 92 ? 5.558 8.641 -16.385 1.00 76.19 92 GLY A C 1
ATOM 708 O O . GLY A 1 92 ? 6.567 9.185 -15.943 1.00 76.19 92 GLY A O 1
ATOM 709 N N . ASP A 1 93 ? 4.354 8.779 -15.838 1.00 77.81 93 ASP A N 1
ATOM 710 C CA . ASP A 1 93 ? 4.102 9.566 -14.633 1.00 77.81 93 ASP A CA 1
ATOM 711 C C . ASP A 1 93 ? 4.362 8.715 -13.384 1.00 77.81 93 ASP A C 1
ATOM 713 O O . ASP A 1 93 ? 3.638 7.758 -13.091 1.00 77.81 93 ASP A O 1
ATOM 717 N N . GLU A 1 94 ? 5.419 9.076 -12.661 1.00 72.00 94 GLU A N 1
ATOM 718 C CA . GLU A 1 94 ? 5.853 8.410 -11.435 1.00 72.00 94 GLU A CA 1
ATOM 719 C C . GLU A 1 94 ? 4.753 8.375 -10.366 1.00 72.00 94 GLU A C 1
ATOM 721 O O . GLU A 1 94 ? 4.534 7.334 -9.746 1.00 72.00 94 GLU A O 1
ATOM 726 N N . HIS A 1 95 ? 4.014 9.474 -10.189 1.00 64.81 95 HIS A N 1
ATOM 727 C CA . HIS A 1 95 ? 2.985 9.579 -9.156 1.00 64.81 95 HIS A CA 1
ATOM 728 C C . HIS A 1 95 ? 1.782 8.699 -9.494 1.00 64.81 95 HIS A C 1
ATOM 730 O O . HIS A 1 95 ? 1.250 8.010 -8.622 1.00 64.81 95 HIS A O 1
ATOM 736 N N . LEU A 1 96 ? 1.355 8.684 -10.760 1.00 66.88 96 LEU A N 1
ATOM 737 C CA . LEU A 1 96 ? 0.271 7.803 -11.200 1.00 66.88 96 LEU A CA 1
ATOM 738 C C . LEU A 1 96 ? 0.646 6.328 -11.043 1.00 66.88 96 LEU A C 1
ATOM 740 O O . LEU A 1 96 ? -0.173 5.535 -10.579 1.00 66.88 96 LEU A O 1
ATOM 744 N N . LEU A 1 97 ? 1.877 5.950 -11.384 1.00 72.81 97 LEU A N 1
ATOM 745 C CA . LEU A 1 97 ? 2.322 4.566 -11.239 1.00 72.81 97 LEU A CA 1
ATOM 746 C C . LEU A 1 97 ? 2.488 4.161 -9.779 1.00 72.81 97 LEU A C 1
ATOM 748 O O . LEU A 1 97 ? 2.045 3.076 -9.410 1.00 72.81 97 LEU A O 1
ATOM 752 N N . GLN A 1 98 ? 2.996 5.049 -8.923 1.00 67.94 98 GLN A N 1
ATOM 753 C CA . GLN A 1 98 ? 3.014 4.828 -7.478 1.00 67.94 98 GLN A CA 1
ATOM 754 C C . GLN A 1 98 ? 1.607 4.534 -6.933 1.00 67.94 98 GLN A C 1
ATOM 756 O O . GLN A 1 98 ? 1.436 3.602 -6.145 1.00 67.94 98 GLN A O 1
ATOM 761 N N . GLN A 1 99 ? 0.581 5.260 -7.395 1.00 64.38 99 GLN A N 1
ATOM 762 C CA . GLN A 1 99 ? -0.808 5.001 -6.999 1.00 64.38 99 GLN A CA 1
ATOM 763 C C . GLN A 1 99 ? -1.307 3.624 -7.455 1.00 64.38 99 GLN A C 1
ATOM 765 O O . GLN A 1 99 ? -2.019 2.953 -6.704 1.00 64.38 99 GLN A O 1
ATOM 770 N N . VAL A 1 100 ? -0.940 3.191 -8.665 1.00 73.44 100 VAL A N 1
ATOM 771 C CA . VAL A 1 100 ? -1.278 1.851 -9.167 1.00 73.44 100 VAL A CA 1
ATOM 772 C C . VAL A 1 100 ? -0.613 0.776 -8.305 1.00 73.44 100 VAL A C 1
ATOM 774 O O . VAL A 1 100 ? -1.301 -0.137 -7.844 1.00 73.44 100 VAL A O 1
ATOM 777 N N . TRP A 1 101 ? 0.688 0.906 -8.022 1.00 76.44 101 TRP A N 1
ATOM 778 C CA . TRP A 1 101 ? 1.439 -0.060 -7.212 1.00 76.44 101 TRP A CA 1
ATOM 779 C C . TRP A 1 101 ? 0.868 -0.203 -5.810 1.00 76.44 101 TRP A C 1
ATOM 781 O O . TRP A 1 101 ? 0.591 -1.319 -5.371 1.00 76.44 101 TRP A O 1
ATOM 791 N N . LEU A 1 102 ? 0.621 0.922 -5.134 1.00 69.12 102 LEU A N 1
ATOM 792 C CA . LEU A 1 102 ? 0.024 0.921 -3.803 1.00 69.12 102 LEU A CA 1
ATOM 793 C C . LEU A 1 102 ? -1.338 0.231 -3.815 1.00 69.12 102 LEU A C 1
ATOM 795 O O . LEU A 1 102 ? -1.611 -0.589 -2.942 1.00 69.12 102 LEU A O 1
ATOM 799 N N . ASN A 1 103 ? -2.172 0.494 -4.825 1.00 72.62 103 ASN A N 1
ATOM 800 C CA . ASN A 1 103 ? -3.488 -0.127 -4.893 1.00 72.62 103 ASN A CA 1
ATOM 801 C C . ASN A 1 103 ? -3.417 -1.649 -5.065 1.00 72.62 103 ASN A C 1
ATOM 803 O O . ASN A 1 103 ? -4.108 -2.386 -4.359 1.00 72.62 103 ASN A O 1
ATOM 807 N N . LEU A 1 104 ? -2.586 -2.117 -5.997 1.00 79.00 104 LEU A N 1
ATOM 808 C CA . LEU A 1 104 ? -2.462 -3.539 -6.306 1.00 79.00 104 LEU A CA 1
ATOM 809 C C . LEU A 1 104 ? -1.833 -4.316 -5.144 1.00 79.00 104 LEU A C 1
ATOM 811 O O . LEU A 1 104 ? -2.379 -5.340 -4.737 1.00 79.00 104 LEU A O 1
ATOM 815 N N . ILE A 1 105 ? -0.755 -3.799 -4.548 1.00 75.06 105 ILE A N 1
ATOM 816 C CA . ILE A 1 105 ? -0.071 -4.442 -3.416 1.00 75.06 105 ILE A CA 1
ATOM 817 C C . ILE A 1 105 ? -0.972 -4.468 -2.175 1.00 75.06 105 ILE A C 1
ATOM 819 O O . ILE A 1 105 ? -1.062 -5.491 -1.496 1.00 75.06 105 ILE A O 1
ATOM 823 N N . GLN A 1 106 ? -1.706 -3.387 -1.889 1.00 72.44 106 GLN A N 1
ATOM 824 C CA . GLN A 1 106 ? -2.667 -3.371 -0.780 1.00 72.44 106 GLN A CA 1
ATOM 825 C C . GLN A 1 106 ? -3.781 -4.404 -0.976 1.00 72.44 106 GLN A C 1
ATOM 827 O O . GLN A 1 106 ? -4.173 -5.068 -0.014 1.00 72.44 106 GLN A O 1
ATOM 832 N N . ASN A 1 107 ? -4.285 -4.567 -2.204 1.00 77.75 107 ASN A N 1
ATOM 833 C CA . ASN A 1 107 ? -5.271 -5.603 -2.503 1.00 77.75 107 ASN A CA 1
ATOM 834 C C . ASN A 1 107 ? -4.675 -7.002 -2.289 1.00 77.75 107 ASN A C 1
ATOM 836 O O . ASN A 1 107 ? -5.298 -7.810 -1.600 1.00 77.75 107 ASN A O 1
ATOM 840 N N . ALA A 1 108 ? -3.459 -7.253 -2.784 1.00 78.88 108 ALA A N 1
ATOM 841 C CA . ALA A 1 108 ? -2.757 -8.519 -2.583 1.00 78.88 108 ALA A CA 1
ATOM 842 C C . ALA A 1 108 ? -2.611 -8.851 -1.087 1.00 78.88 108 ALA A C 1
ATOM 844 O O . ALA A 1 108 ? -3.007 -9.929 -0.649 1.00 78.88 108 ALA A O 1
ATOM 845 N N . ILE A 1 109 ? -2.165 -7.901 -0.257 1.00 75.00 109 ILE A N 1
ATOM 846 C CA . ILE A 1 109 ? -2.069 -8.058 1.208 1.00 75.00 109 ILE A CA 1
ATOM 847 C C . ILE A 1 109 ? -3.438 -8.324 1.837 1.00 75.00 109 ILE A C 1
ATOM 849 O O . ILE A 1 109 ? -3.602 -9.222 2.673 1.00 75.00 109 ILE A O 1
ATOM 853 N N . LYS A 1 110 ? -4.447 -7.538 1.454 1.00 73.12 110 LYS A N 1
ATOM 854 C CA . LYS A 1 110 ? -5.795 -7.629 2.018 1.00 73.12 110 LYS A CA 1
ATOM 855 C C . LYS A 1 110 ? -6.421 -8.995 1.760 1.00 73.12 110 LYS A C 1
ATOM 857 O O . LYS A 1 110 ? -7.048 -9.541 2.672 1.00 73.12 110 LYS A O 1
ATOM 862 N N . PHE A 1 111 ? -6.247 -9.544 0.562 1.00 77.50 111 PHE A N 1
ATOM 863 C CA . PHE A 1 111 ? -6.882 -10.795 0.154 1.00 77.50 111 PHE A CA 1
ATOM 864 C C . PHE A 1 111 ? -6.008 -12.038 0.346 1.00 77.50 111 PHE A C 1
ATOM 866 O O . PHE A 1 111 ? -6.570 -13.131 0.382 1.00 77.50 111 PHE A O 1
ATOM 873 N N . SER A 1 112 ? -4.704 -11.871 0.603 1.00 79.12 112 SER A N 1
ATOM 874 C CA . SER A 1 112 ? -3.799 -12.956 1.001 1.00 79.12 112 SER A CA 1
ATOM 875 C C . SER A 1 112 ? -4.262 -13.673 2.266 1.00 79.12 112 SER A C 1
ATOM 877 O O . SER A 1 112 ? -4.791 -13.059 3.206 1.00 79.12 112 SER A O 1
ATOM 879 N N . ASN A 1 113 ? -3.977 -14.971 2.307 1.00 82.00 113 ASN A N 1
ATOM 880 C CA . ASN A 1 113 ? -4.171 -15.809 3.483 1.00 82.00 113 ASN A CA 1
ATOM 881 C C . ASN A 1 113 ? -3.112 -15.523 4.563 1.00 82.00 113 ASN A C 1
ATOM 883 O O . ASN A 1 113 ? -2.075 -14.914 4.306 1.00 82.00 113 ASN A O 1
ATOM 887 N N . GLN A 1 114 ? -3.370 -15.981 5.788 1.00 79.00 114 GLN A N 1
ATOM 888 C CA . GLN A 1 114 ? -2.377 -15.973 6.865 1.00 79.00 114 GLN A CA 1
ATOM 889 C C . GLN A 1 114 ? -1.164 -16.833 6.472 1.00 79.00 114 GLN A C 1
ATOM 891 O O . GLN A 1 114 ? -1.345 -17.931 5.946 1.00 79.00 114 GLN A O 1
ATOM 896 N N . ASN A 1 115 ? 0.055 -16.363 6.747 1.00 79.50 115 ASN A N 1
ATOM 897 C CA . ASN A 1 115 ? 1.314 -16.972 6.295 1.00 79.50 115 ASN A CA 1
ATOM 898 C C . ASN A 1 115 ? 1.410 -17.119 4.765 1.00 79.50 115 ASN A C 1
ATOM 900 O O . ASN A 1 115 ? 2.072 -18.023 4.255 1.00 79.50 115 ASN A O 1
ATOM 904 N N . GLY A 1 116 ? 0.681 -16.277 4.030 1.00 78.75 116 GLY A N 1
ATOM 905 C CA . GLY A 1 116 ? 0.635 -16.308 2.579 1.00 78.75 116 GLY A CA 1
ATOM 906 C C . GLY A 1 116 ? 1.907 -15.796 1.915 1.00 78.75 116 GLY A C 1
ATOM 907 O O . GLY A 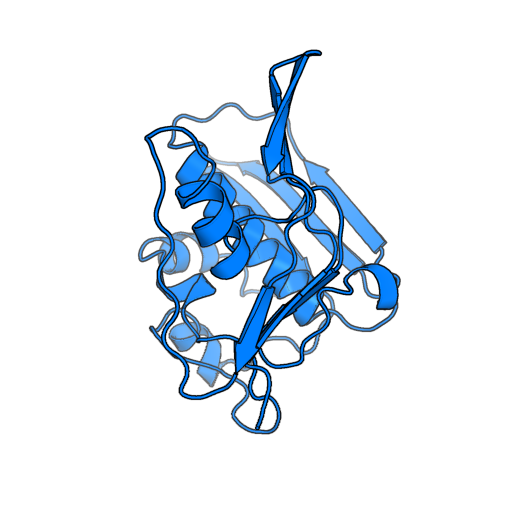1 116 ? 2.765 -15.195 2.557 1.00 78.75 116 GLY A O 1
ATOM 908 N N . VAL A 1 117 ? 2.005 -16.026 0.609 1.00 78.38 117 VAL A N 1
ATOM 909 C CA . VAL A 1 117 ? 3.089 -15.503 -0.227 1.00 78.38 117 VAL A CA 1
ATOM 910 C C . VAL A 1 117 ? 2.491 -14.513 -1.211 1.00 78.38 117 VAL A C 1
ATOM 912 O O . VAL A 1 117 ? 1.512 -14.837 -1.887 1.00 78.38 117 VAL A O 1
ATOM 915 N N . ILE A 1 118 ? 3.090 -13.329 -1.290 1.00 80.94 118 ILE A N 1
ATOM 916 C CA . ILE A 1 118 ? 2.831 -12.368 -2.357 1.00 80.94 118 ILE A CA 1
ATOM 917 C C . ILE A 1 118 ? 4.040 -12.382 -3.281 1.00 80.94 118 ILE A C 1
ATOM 919 O O . ILE A 1 118 ? 5.160 -12.126 -2.837 1.00 80.94 118 ILE A O 1
ATOM 923 N N . ARG A 1 119 ? 3.805 -12.675 -4.558 1.00 81.56 119 ARG A N 1
ATOM 924 C CA . ARG A 1 119 ? 4.826 -12.613 -5.600 1.00 81.56 119 ARG A CA 1
ATOM 925 C C . ARG A 1 119 ? 4.679 -11.321 -6.389 1.00 81.56 119 ARG A C 1
ATOM 927 O O . ARG A 1 119 ? 3.582 -11.008 -6.848 1.00 81.56 119 ARG A O 1
ATOM 934 N N . VAL A 1 120 ? 5.780 -10.600 -6.561 1.00 82.88 120 VAL A N 1
ATOM 935 C CA . VAL A 1 120 ? 5.872 -9.416 -7.416 1.00 82.88 120 VAL A CA 1
ATOM 936 C C . VAL A 1 120 ? 6.967 -9.663 -8.439 1.00 82.88 120 VAL A C 1
ATOM 938 O O . VAL A 1 120 ? 8.134 -9.787 -8.075 1.00 82.88 120 VAL A O 1
ATOM 941 N N . ALA A 1 121 ? 6.581 -9.740 -9.706 1.00 83.44 121 ALA A N 1
ATOM 942 C CA . ALA A 1 121 ? 7.488 -9.985 -10.812 1.00 83.44 121 ALA A CA 1
ATOM 943 C C . ALA A 1 121 ? 7.426 -8.837 -11.824 1.00 83.44 121 ALA A C 1
ATOM 945 O O . ALA A 1 121 ? 6.357 -8.276 -12.062 1.00 83.44 121 ALA A O 1
ATOM 946 N N . LEU A 1 122 ? 8.553 -8.460 -12.416 1.00 85.69 122 LEU A N 1
ATOM 947 C CA . LEU A 1 122 ? 8.626 -7.432 -13.448 1.00 85.69 122 LEU A CA 1
ATOM 948 C C . LEU A 1 122 ? 9.601 -7.880 -14.527 1.00 85.69 122 LEU A C 1
ATOM 950 O O . LEU A 1 122 ? 10.791 -8.051 -14.269 1.00 85.69 122 LEU A O 1
ATOM 954 N N . HIS A 1 123 ? 9.077 -8.014 -15.743 1.00 87.81 123 HIS A N 1
ATOM 955 C CA . HIS A 1 123 ? 9.807 -8.531 -16.892 1.00 87.81 123 HIS A CA 1
ATOM 956 C C . HIS A 1 123 ? 9.554 -7.687 -18.132 1.00 87.81 123 HIS A C 1
ATOM 958 O O . HIS A 1 123 ? 8.437 -7.208 -18.373 1.00 87.81 123 HIS A O 1
ATOM 964 N N . LYS A 1 124 ? 10.585 -7.538 -18.965 1.00 84.62 124 LYS A N 1
ATOM 965 C CA . LYS A 1 124 ? 10.438 -6.952 -20.298 1.00 84.62 124 LYS A CA 1
ATOM 966 C C . LYS A 1 124 ? 10.396 -8.050 -21.350 1.00 84.62 124 LYS A C 1
ATOM 968 O O . LYS A 1 124 ? 11.368 -8.775 -21.529 1.00 84.62 124 LYS A O 1
ATOM 973 N N . SER A 1 125 ? 9.319 -8.115 -22.123 1.00 83.06 125 SER A N 1
ATOM 974 C CA . SER A 1 125 ? 9.247 -9.006 -23.283 1.00 83.06 125 SER A CA 1
ATOM 975 C C . SER A 1 125 ? 8.513 -8.326 -24.432 1.00 83.06 125 SER A C 1
ATOM 977 O O . SER A 1 125 ? 7.559 -7.586 -24.207 1.00 83.06 125 SER A O 1
ATOM 979 N N . ASP A 1 126 ? 9.009 -8.506 -25.658 1.00 83.62 126 ASP A N 1
ATOM 980 C CA . ASP A 1 126 ? 8.409 -7.969 -26.889 1.00 83.62 126 ASP A CA 1
ATOM 981 C C . ASP A 1 126 ? 8.108 -6.457 -26.857 1.00 83.62 126 ASP A C 1
ATOM 983 O O . ASP A 1 126 ? 7.114 -5.971 -27.392 1.00 83.62 126 ASP A O 1
ATOM 987 N N . GLY A 1 127 ? 8.980 -5.683 -26.199 1.00 81.62 127 GLY A N 1
ATOM 988 C CA . GLY A 1 127 ? 8.825 -4.229 -26.062 1.00 81.62 127 GLY A CA 1
ATOM 989 C C . GLY A 1 127 ? 7.761 -3.791 -25.048 1.00 81.62 127 GLY A C 1
ATOM 990 O O . GLY A 1 127 ? 7.586 -2.591 -24.843 1.00 81.62 127 GLY A O 1
ATOM 991 N N . ILE A 1 128 ? 7.107 -4.736 -24.375 1.00 83.69 128 ILE A N 1
ATOM 992 C CA . ILE A 1 128 ? 6.116 -4.499 -23.328 1.00 83.69 128 ILE A CA 1
ATOM 993 C C . ILE A 1 128 ? 6.771 -4.742 -21.967 1.00 83.69 128 ILE A C 1
ATOM 995 O O . ILE A 1 128 ? 7.544 -5.683 -21.777 1.00 83.69 128 ILE A O 1
ATOM 999 N N . ILE A 1 129 ? 6.469 -3.866 -21.011 1.00 83.19 129 ILE A N 1
ATOM 1000 C CA . ILE A 1 129 ? 6.820 -4.065 -19.606 1.00 83.19 129 ILE A CA 1
ATOM 1001 C C . ILE A 1 129 ? 5.631 -4.750 -18.952 1.00 83.19 129 ILE A C 1
ATOM 1003 O O . ILE A 1 129 ? 4.538 -4.181 -18.903 1.00 83.19 129 ILE A O 1
ATOM 1007 N N . ARG A 1 130 ? 5.843 -5.971 -18.470 1.00 87.00 130 ARG A N 1
ATOM 1008 C CA . ARG A 1 130 ? 4.856 -6.724 -17.707 1.00 87.00 130 ARG A CA 1
ATOM 1009 C C . ARG A 1 130 ? 5.242 -6.668 -16.241 1.00 87.00 130 ARG A C 1
ATOM 1011 O O . ARG A 1 130 ? 6.397 -6.903 -15.902 1.00 87.00 130 ARG A O 1
ATOM 1018 N N . VAL A 1 131 ? 4.278 -6.343 -15.394 1.00 84.12 131 VAL A N 1
ATOM 1019 C CA . VAL A 1 131 ? 4.439 -6.412 -13.943 1.00 84.12 131 VAL A CA 1
ATOM 1020 C C . VAL A 1 131 ? 3.343 -7.303 -13.426 1.00 84.12 131 VAL A C 1
ATOM 1022 O O . VAL A 1 131 ? 2.192 -6.943 -13.616 1.00 84.12 131 VAL A O 1
ATOM 1025 N N . ASP A 1 132 ? 3.691 -8.419 -12.802 1.00 84.75 132 ASP A N 1
ATOM 1026 C CA . ASP A 1 132 ? 2.771 -9.402 -12.251 1.00 84.75 132 ASP A CA 1
ATOM 1027 C C . ASP A 1 132 ? 2.761 -9.300 -10.723 1.00 84.75 132 ASP A C 1
ATOM 1029 O O . ASP A 1 132 ? 3.806 -9.297 -10.074 1.00 84.75 132 ASP A O 1
ATOM 1033 N N . ILE A 1 133 ? 1.567 -9.195 -10.137 1.00 84.38 133 ILE A N 1
ATOM 1034 C CA . ILE A 1 133 ? 1.367 -9.208 -8.684 1.00 84.38 133 ILE A CA 1
ATOM 1035 C C . ILE A 1 133 ? 0.393 -10.338 -8.386 1.00 84.38 133 ILE A C 1
ATOM 1037 O O . ILE A 1 133 ? -0.769 -10.275 -8.785 1.00 84.38 133 ILE A O 1
ATOM 1041 N N . ALA A 1 134 ? 0.872 -11.361 -7.689 1.00 85.06 134 ALA A N 1
ATOM 1042 C CA . ALA A 1 134 ? 0.094 -12.538 -7.348 1.00 85.06 134 ALA A CA 1
ATOM 1043 C C . ALA A 1 134 ? 0.016 -12.713 -5.832 1.00 85.06 134 ALA A C 1
ATOM 1045 O O . ALA A 1 134 ? 1.017 -12.595 -5.126 1.00 85.06 134 ALA A O 1
ATOM 1046 N N . ASP A 1 135 ? -1.176 -13.038 -5.343 1.00 85.88 135 ASP A N 1
ATOM 1047 C CA . ASP A 1 135 ? -1.421 -13.453 -3.969 1.00 85.88 135 ASP A CA 1
ATOM 1048 C C . ASP A 1 135 ? -2.019 -14.859 -3.927 1.00 85.88 135 ASP A C 1
ATOM 1050 O O . ASP A 1 135 ? -2.642 -15.324 -4.880 1.00 85.88 135 ASP A O 1
ATOM 1054 N N . ASN A 1 136 ? -1.844 -15.547 -2.801 1.00 84.12 136 ASN A N 1
ATOM 1055 C CA . ASN A 1 136 ? -2.388 -16.887 -2.588 1.00 84.12 136 ASN A CA 1
ATOM 1056 C C . ASN A 1 136 ? -3.741 -16.878 -1.854 1.00 84.12 136 ASN A C 1
ATOM 1058 O O . ASN A 1 136 ? -4.047 -17.806 -1.100 1.00 84.12 136 ASN A O 1
ATOM 1062 N N . GLY A 1 137 ? -4.513 -15.803 -2.006 1.00 82.38 137 GLY A N 1
ATOM 1063 C CA . GLY A 1 137 ? -5.796 -15.591 -1.360 1.00 82.38 137 GLY A CA 1
ATOM 1064 C C . GLY A 1 137 ? -6.960 -16.358 -1.983 1.00 82.38 137 GLY A C 1
ATOM 1065 O O . GLY A 1 137 ? -6.808 -17.317 -2.736 1.00 82.38 137 GLY A O 1
ATOM 1066 N N . LYS A 1 138 ? -8.178 -15.906 -1.672 1.00 76.50 138 LYS A N 1
ATOM 1067 C CA . LYS A 1 138 ? -9.441 -16.524 -2.128 1.00 76.50 138 LYS A CA 1
ATOM 1068 C C . LYS A 1 138 ? -9.703 -16.430 -3.642 1.00 76.50 138 LYS A C 1
ATOM 1070 O O . LYS A 1 138 ? -10.667 -17.024 -4.123 1.00 76.50 138 LYS A O 1
ATOM 1075 N N . GLY A 1 139 ? -8.890 -15.665 -4.371 1.00 80.94 139 GLY A N 1
ATOM 1076 C CA . GLY A 1 139 ? -9.074 -15.391 -5.793 1.00 80.94 139 GLY A CA 1
ATOM 1077 C C . GLY A 1 139 ? -10.325 -14.561 -6.110 1.00 80.94 139 GLY A C 1
ATOM 1078 O O . GLY A 1 139 ? -11.028 -14.060 -5.227 1.00 80.94 139 GLY A O 1
ATOM 1079 N N . ILE A 1 140 ? -10.598 -14.400 -7.407 1.00 81.69 140 ILE A N 1
ATOM 1080 C CA . ILE A 1 140 ? -11.735 -13.632 -7.931 1.00 81.69 140 ILE A CA 1
ATOM 1081 C C . ILE A 1 140 ? -12.626 -14.578 -8.749 1.00 81.69 140 ILE A C 1
ATOM 1083 O O . ILE A 1 140 ? -12.136 -15.166 -9.716 1.00 81.69 140 ILE A O 1
ATOM 1087 N N . PRO A 1 141 ? -13.923 -14.725 -8.416 1.00 83.62 141 PRO A N 1
ATOM 1088 C CA . PRO A 1 141 ? -14.843 -15.542 -9.206 1.00 83.62 141 PRO A CA 1
ATOM 1089 C C . PRO A 1 141 ? -14.957 -15.046 -10.654 1.00 83.62 141 PRO A C 1
ATOM 1091 O O . PRO A 1 141 ? -14.984 -13.839 -10.894 1.00 83.62 141 PRO A O 1
ATOM 1094 N N . ASP A 1 142 ? -15.114 -15.951 -11.626 1.00 81.69 142 ASP A N 1
ATOM 1095 C CA . ASP A 1 142 ? -15.124 -15.593 -13.058 1.00 81.69 142 ASP A CA 1
ATOM 1096 C C . ASP A 1 142 ? -16.178 -14.544 -13.428 1.00 81.69 142 ASP A C 1
ATOM 1098 O O . ASP A 1 142 ? -15.904 -13.613 -14.184 1.00 81.69 142 ASP A O 1
ATOM 1102 N N . LYS A 1 143 ? -17.366 -14.637 -12.822 1.00 81.12 143 LYS A N 1
ATOM 1103 C CA . LYS A 1 143 ? -18.463 -13.666 -12.989 1.00 81.12 143 LYS A CA 1
ATOM 1104 C C . LYS A 1 143 ? -18.101 -12.238 -12.555 1.00 81.12 143 LYS A C 1
ATOM 1106 O O . LYS A 1 143 ? -18.761 -11.287 -12.965 1.00 81.12 143 LYS A O 1
ATOM 1111 N N . ASP A 1 144 ? -17.090 -12.098 -11.700 1.00 81.44 144 ASP A N 1
ATOM 1112 C CA . ASP A 1 144 ? -16.675 -10.833 -11.106 1.00 81.44 144 ASP A CA 1
ATOM 1113 C C . ASP A 1 144 ? -15.446 -10.242 -11.809 1.00 81.44 144 ASP A C 1
ATOM 1115 O O . ASP A 1 144 ? -15.263 -9.027 -11.753 1.00 81.44 144 ASP A O 1
ATOM 1119 N N . LYS A 1 145 ? -14.653 -11.052 -12.530 1.00 79.56 145 LYS A N 1
ATOM 1120 C CA . LYS A 1 145 ? -13.382 -10.648 -13.171 1.00 79.56 145 LYS A CA 1
ATOM 1121 C C . LYS A 1 145 ? -13.494 -9.419 -14.078 1.00 79.56 145 LYS A C 1
ATOM 1123 O O . LYS A 1 145 ? -12.580 -8.606 -14.106 1.00 79.56 145 LYS A O 1
ATOM 1128 N N . GLN A 1 146 ? -14.603 -9.258 -14.799 1.00 78.38 146 GLN A N 1
ATOM 1129 C CA . GLN A 1 146 ? -14.810 -8.092 -15.673 1.00 78.38 146 GLN A CA 1
ATOM 1130 C C . GLN A 1 146 ? -15.278 -6.851 -14.907 1.00 78.38 146 GLN A C 1
ATOM 1132 O O . GLN A 1 146 ? -15.058 -5.728 -15.344 1.00 78.38 146 GLN A O 1
ATOM 1137 N N . ARG A 1 147 ? -15.910 -7.056 -13.751 1.00 78.38 147 ARG A N 1
ATOM 1138 C CA . ARG A 1 147 ? -16.603 -6.015 -12.991 1.00 78.38 147 ARG A CA 1
ATOM 1139 C C . ARG A 1 147 ? -15.770 -5.441 -11.856 1.00 78.38 147 ARG A C 1
ATOM 1141 O O . ARG A 1 147 ? -16.111 -4.390 -11.337 1.00 78.38 147 ARG A O 1
ATOM 1148 N N . ILE A 1 148 ? -14.667 -6.083 -11.458 1.00 75.44 148 ILE A N 1
ATOM 1149 C CA . ILE A 1 148 ? -13.761 -5.558 -10.414 1.00 75.44 148 ILE A CA 1
ATOM 1150 C C . ILE A 1 148 ? -13.171 -4.178 -10.746 1.00 75.44 148 ILE A C 1
ATOM 1152 O O . ILE A 1 148 ? -12.699 -3.489 -9.844 1.00 75.44 148 ILE A O 1
ATOM 1156 N N . PHE A 1 149 ? -13.227 -3.769 -12.015 1.00 74.06 149 PHE A N 1
ATOM 1157 C CA . PHE A 1 149 ? -12.820 -2.447 -12.486 1.00 74.06 149 PHE A CA 1
ATOM 1158 C C . PHE A 1 149 ? -13.967 -1.424 -12.493 1.00 74.06 149 PHE A C 1
ATOM 1160 O O . PHE A 1 149 ? -13.726 -0.235 -12.698 1.00 74.06 149 PHE A O 1
ATOM 1167 N N . ASP A 1 150 ? -15.208 -1.853 -12.252 1.00 70.00 150 ASP A N 1
ATOM 1168 C CA . ASP A 1 150 ? -16.357 -0.960 -12.175 1.00 70.00 150 ASP A CA 1
ATOM 1169 C C . ASP A 1 150 ? -16.298 -0.140 -10.883 1.00 70.00 150 ASP A C 1
ATOM 1171 O O . ASP A 1 150 ? -16.001 -0.640 -9.791 1.00 70.00 150 ASP A O 1
ATOM 1175 N N . ARG A 1 151 ? -16.648 1.145 -10.984 1.00 62.75 151 ARG A N 1
ATOM 1176 C CA . ARG A 1 151 ? -16.726 2.023 -9.811 1.00 62.75 151 ARG A CA 1
ATOM 1177 C C . ARG A 1 151 ? -17.726 1.468 -8.805 1.00 62.75 151 ARG A C 1
ATOM 1179 O O . ARG A 1 151 ? -18.856 1.142 -9.156 1.00 62.75 151 ARG A O 1
ATOM 1186 N N . PHE A 1 152 ? -17.304 1.428 -7.543 1.00 63.78 152 PHE A N 1
ATOM 1187 C CA . PHE A 1 152 ? -18.090 0.958 -6.400 1.00 63.78 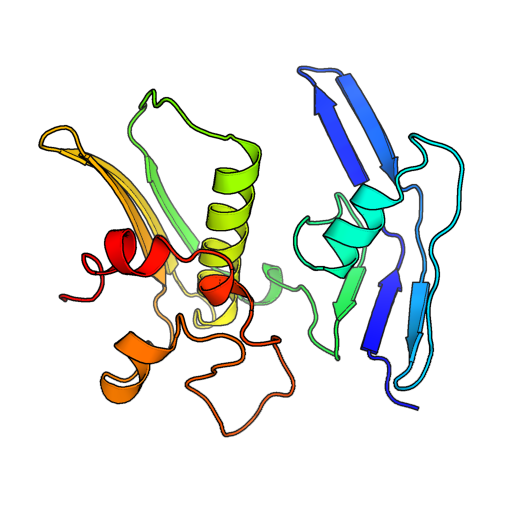152 PHE A CA 1
ATOM 1188 C C . PHE A 1 152 ? -18.400 -0.546 -6.407 1.00 63.78 152 PHE A C 1
ATOM 1190 O O . PHE A 1 152 ? -19.156 -1.019 -5.554 1.00 63.78 152 PHE A O 1
ATOM 1197 N N . TYR A 1 153 ? -17.803 -1.321 -7.318 1.00 66.25 153 TYR A N 1
ATOM 1198 C CA . TYR A 1 153 ? -18.036 -2.757 -7.381 1.00 66.25 153 TYR A CA 1
ATOM 1199 C C . TYR A 1 153 ? -17.219 -3.541 -6.354 1.00 66.25 153 TYR A C 1
ATOM 1201 O O . TYR A 1 153 ? -16.072 -3.217 -6.038 1.00 66.25 153 TYR A O 1
ATOM 1209 N N . LYS A 1 154 ? -17.830 -4.614 -5.841 1.00 66.00 154 LYS A N 1
ATOM 1210 C CA . LYS A 1 154 ? -17.212 -5.605 -4.959 1.00 66.00 154 LYS A CA 1
ATOM 1211 C C . LYS A 1 154 ? -17.736 -6.994 -5.311 1.00 66.00 154 LYS A C 1
ATOM 1213 O O . LYS A 1 154 ? -18.949 -7.197 -5.352 1.00 66.00 154 LYS A O 1
ATOM 1218 N N . ALA A 1 155 ? -16.821 -7.941 -5.504 1.00 66.31 155 ALA A N 1
ATOM 1219 C CA . ALA A 1 155 ? -17.152 -9.346 -5.744 1.00 66.31 155 ALA A CA 1
ATOM 1220 C C . ALA A 1 155 ? -17.787 -10.009 -4.506 1.00 66.31 155 ALA A C 1
ATOM 1222 O O . ALA A 1 155 ? -18.752 -10.764 -4.610 1.00 66.31 155 ALA A O 1
ATOM 1223 N N . ASP A 1 156 ? -17.286 -9.679 -3.313 1.00 62.72 156 ASP A N 1
ATOM 1224 C CA . ASP A 1 156 ? -17.804 -10.225 -2.062 1.00 62.72 156 ASP A CA 1
ATOM 1225 C C . ASP A 1 156 ? -18.881 -9.308 -1.470 1.00 62.72 156 ASP A C 1
ATOM 1227 O O . ASP A 1 156 ? -18.598 -8.208 -0.988 1.00 62.72 156 ASP A O 1
ATOM 1231 N N . LYS A 1 157 ? -20.139 -9.752 -1.557 1.00 57.16 157 LYS A N 1
ATOM 1232 C CA . LYS A 1 157 ? -21.316 -9.035 -1.033 1.00 57.16 157 LYS A CA 1
ATOM 1233 C C . LYS A 1 157 ? -21.654 -9.433 0.405 1.00 57.16 157 LYS A C 1
ATOM 1235 O O . LYS A 1 157 ? -22.476 -8.776 1.040 1.00 57.16 157 LYS A O 1
ATOM 1240 N N . SER A 1 158 ? -21.041 -10.498 0.920 1.00 48.84 158 SER A N 1
ATOM 1241 C CA . SER A 1 158 ? -21.322 -11.066 2.236 1.00 48.84 158 SER A CA 1
ATOM 1242 C C . SER A 1 158 ? -20.117 -10.891 3.154 1.00 48.84 158 SER A C 1
ATOM 1244 O O . SER A 1 158 ? -19.135 -11.606 3.033 1.00 48.84 158 SER A O 1
ATOM 1246 N N . ARG A 1 159 ? -20.244 -9.980 4.127 1.00 43.50 159 ARG A N 1
ATOM 1247 C CA . ARG A 1 159 ? -19.281 -9.703 5.214 1.00 43.50 159 ARG A CA 1
ATOM 1248 C C . ARG A 1 159 ? -18.018 -8.931 4.801 1.00 43.50 159 ARG A C 1
ATOM 1250 O O . ARG A 1 159 ? -16.940 -9.483 4.634 1.00 43.50 159 ARG A O 1
ATOM 1257 N N . SER A 1 160 ? -18.154 -7.608 4.735 1.00 40.44 160 SER A N 1
ATOM 1258 C CA . SER A 1 160 ? -17.281 -6.614 5.400 1.00 40.44 160 SER A CA 1
ATOM 1259 C C . SER A 1 160 ? -17.655 -5.213 4.909 1.00 40.44 160 SER A C 1
ATOM 1261 O O . SER A 1 160 ? -17.924 -4.997 3.725 1.00 40.44 160 SER A O 1
ATOM 1263 N N . LYS A 1 161 ? -17.677 -4.234 5.816 1.00 43.28 161 LYS A N 1
ATOM 1264 C CA . LYS A 1 161 ? -17.941 -2.811 5.531 1.00 43.28 161 LYS A CA 1
ATOM 1265 C C . LYS A 1 161 ? -16.765 -2.126 4.807 1.00 43.28 161 LYS A C 1
ATOM 1267 O O . LYS A 1 161 ? -16.697 -0.907 4.764 1.00 43.28 161 LYS A O 1
ATOM 1272 N N . ASP A 1 162 ? -15.864 -2.895 4.194 1.00 42.28 162 ASP A N 1
ATOM 1273 C CA . ASP A 1 162 ? -14.502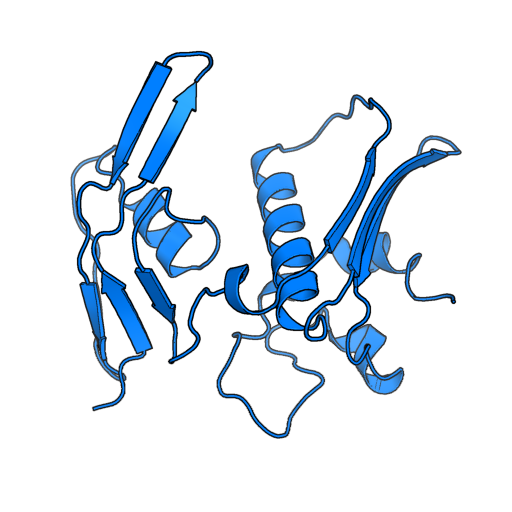 -2.443 3.940 1.00 42.28 162 ASP A CA 1
ATOM 1274 C C . ASP A 1 162 ? -14.140 -2.291 2.467 1.00 42.28 162 ASP A C 1
ATOM 1276 O O . ASP A 1 162 ? -14.304 -3.208 1.654 1.00 42.28 162 ASP A O 1
ATOM 1280 N N . GLY A 1 163 ? -13.591 -1.117 2.143 1.00 48.59 163 GLY A N 1
ATOM 1281 C CA . GLY A 1 163 ? -13.201 -0.658 0.806 1.00 48.59 163 GLY A CA 1
ATOM 1282 C C . GLY A 1 163 ? -14.348 0.039 0.067 1.00 48.59 163 GLY A C 1
ATOM 1283 O O . GLY A 1 163 ? -15.481 -0.405 0.137 1.00 48.59 163 GLY A O 1
ATOM 1284 N N . ASN A 1 164 ? -14.095 1.108 -0.686 1.00 53.38 164 ASN A N 1
ATOM 1285 C CA . ASN A 1 164 ? -15.167 1.837 -1.392 1.00 53.38 164 ASN A CA 1
ATOM 1286 C C . ASN A 1 164 ? -15.430 1.323 -2.821 1.00 53.38 164 ASN A C 1
ATOM 1288 O O . ASN A 1 164 ? -16.205 1.926 -3.552 1.00 53.38 164 ASN A O 1
ATOM 1292 N N . GLY A 1 165 ? -14.763 0.242 -3.252 1.00 55.06 165 GLY A N 1
ATOM 1293 C CA . GLY A 1 165 ? -14.824 -0.234 -4.645 1.00 55.06 165 GLY A CA 1
ATOM 1294 C C . GLY A 1 165 ? -14.240 0.770 -5.650 1.00 55.06 165 GLY A C 1
ATOM 1295 O O . GLY A 1 165 ? -14.595 0.764 -6.821 1.00 55.06 165 GLY A O 1
ATOM 1296 N N . LEU A 1 166 ? -13.385 1.687 -5.183 1.00 54.31 166 LEU A N 1
ATOM 1297 C CA . LEU A 1 166 ? -12.783 2.746 -6.002 1.00 54.31 166 LEU A CA 1
ATOM 1298 C C . LEU A 1 166 ? -11.341 2.450 -6.420 1.00 54.31 166 LEU A C 1
ATOM 1300 O O . LEU A 1 166 ? -10.834 3.140 -7.294 1.00 54.31 166 LEU A O 1
ATOM 1304 N N . GLY A 1 167 ? -10.682 1.468 -5.799 1.00 59.06 167 GLY A N 1
ATOM 1305 C CA . GLY A 1 167 ? -9.247 1.229 -5.975 1.00 59.06 167 GLY A CA 1
ATOM 1306 C C . GLY A 1 167 ? -8.859 0.965 -7.428 1.00 59.06 167 GLY A C 1
ATOM 1307 O O . GLY A 1 167 ? -8.160 1.766 -8.039 1.00 59.06 167 GLY A O 1
ATOM 1308 N N . LEU A 1 168 ? -9.406 -0.105 -8.004 1.00 59.00 168 LEU A N 1
ATOM 1309 C CA . LEU A 1 168 ? -9.155 -0.487 -9.397 1.00 59.00 168 LEU A CA 1
ATOM 1310 C C . LEU A 1 168 ? -9.917 0.398 -10.397 1.00 59.00 168 LEU A C 1
ATOM 1312 O O . LEU A 1 168 ? -9.447 0.639 -11.503 1.00 59.00 168 LEU A O 1
ATOM 1316 N N . ALA A 1 169 ? -11.066 0.941 -9.991 1.00 54.94 169 ALA A N 1
ATOM 1317 C CA . ALA A 1 169 ? -11.947 1.729 -10.852 1.00 54.94 169 ALA A CA 1
ATOM 1318 C C . ALA A 1 169 ? -11.473 3.167 -11.131 1.00 54.94 169 ALA A C 1
ATOM 1320 O O . ALA A 1 169 ? -12.074 3.886 -11.937 1.00 54.94 169 ALA A O 1
ATOM 1321 N N . ARG A 1 170 ? -10.416 3.617 -10.442 1.00 53.12 170 ARG A N 1
ATOM 1322 C CA . ARG A 1 170 ? -9.754 4.903 -10.706 1.00 53.12 170 ARG A CA 1
ATOM 1323 C C . ARG A 1 170 ? -8.888 4.875 -11.961 1.00 53.12 170 ARG A C 1
ATOM 1325 O O . ARG A 1 170 ? -8.633 5.932 -12.528 1.00 53.12 170 ARG A O 1
ATOM 1332 N N . PHE A 1 171 ? -8.498 3.692 -12.421 1.00 56.94 171 PHE A N 1
ATOM 1333 C CA . PHE A 1 171 ? -7.585 3.530 -13.540 1.00 56.94 171 PHE A CA 1
ATOM 1334 C C . PHE A 1 171 ? -8.323 2.894 -14.716 1.00 56.94 171 PHE A C 1
ATOM 1336 O O . PHE A 1 171 ? -8.385 1.677 -14.860 1.00 56.94 171 PHE A O 1
ATOM 1343 N N . SER A 1 172 ? -8.889 3.728 -15.586 1.00 48.22 172 SER A N 1
ATOM 1344 C CA . SER A 1 172 ? -9.615 3.278 -16.784 1.00 48.22 172 SER A CA 1
ATOM 1345 C C . SER A 1 172 ? -8.757 2.459 -17.761 1.00 48.22 172 SER A C 1
ATOM 1347 O O . SER A 1 172 ? -9.306 1.770 -18.615 1.00 48.22 172 SER A O 1
ATOM 1349 N N . PHE A 1 173 ? -7.428 2.507 -17.629 1.00 50.09 173 PHE A N 1
ATOM 1350 C CA . PHE A 1 173 ? -6.464 1.748 -18.431 1.00 50.09 173 PHE A CA 1
ATOM 1351 C C . PHE A 1 173 ? -6.084 0.384 -17.826 1.00 50.09 173 PHE A C 1
ATOM 1353 O O . PHE A 1 173 ? -5.594 -0.482 -18.549 1.00 50.09 173 PHE A O 1
ATOM 1360 N N . LEU A 1 174 ? -6.336 0.153 -16.528 1.00 52.53 174 LEU A N 1
ATOM 1361 C CA . LEU A 1 174 ? -5.992 -1.107 -15.855 1.00 52.53 174 LEU A CA 1
ATOM 1362 C C . LEU A 1 174 ? -6.625 -2.357 -16.505 1.00 52.53 174 LEU A C 1
ATOM 1364 O O . LEU A 1 174 ? -5.920 -3.359 -16.600 1.00 52.53 174 LEU A O 1
ATOM 1368 N N . PRO A 1 175 ? -7.883 -2.340 -16.999 1.00 47.53 175 PRO A N 1
ATOM 1369 C CA . PRO A 1 175 ? -8.478 -3.496 -17.676 1.00 47.53 175 PRO A CA 1
ATOM 1370 C C . PRO A 1 175 ? -7.694 -3.951 -18.914 1.00 47.53 175 PRO A C 1
ATOM 1372 O O . PRO A 1 175 ? -7.613 -5.147 -19.187 1.00 47.53 175 PRO A O 1
ATOM 1375 N N . ALA A 1 176 ? -7.082 -3.012 -19.647 1.00 41.78 176 ALA A N 1
ATOM 1376 C CA . ALA A 1 176 ? -6.255 -3.325 -20.810 1.00 41.78 176 ALA A CA 1
ATOM 1377 C C . ALA A 1 176 ? -4.921 -3.969 -20.391 1.00 41.78 176 ALA A C 1
ATOM 1379 O O . ALA A 1 176 ? -4.491 -4.934 -21.018 1.00 41.78 176 ALA A O 1
ATOM 1380 N N . CYS A 1 177 ? -4.316 -3.502 -19.293 1.00 42.19 177 CYS A N 1
ATOM 1381 C CA . CYS A 1 177 ? -3.048 -4.018 -18.764 1.00 42.19 177 CYS A CA 1
ATOM 1382 C C . CYS A 1 177 ? -3.183 -5.351 -17.994 1.00 42.19 177 CYS A C 1
ATOM 1384 O O . CYS A 1 177 ? -2.310 -6.205 -18.110 1.00 42.19 177 CYS A O 1
ATOM 1386 N N . LEU A 1 178 ? -4.262 -5.561 -17.225 1.00 42.97 178 LEU A N 1
ATOM 1387 C CA . LEU A 1 178 ? -4.465 -6.754 -16.378 1.00 42.97 178 LEU A CA 1
ATOM 1388 C C . LEU A 1 178 ? -5.218 -7.909 -17.048 1.00 42.97 178 LEU A C 1
ATOM 1390 O O . LEU A 1 178 ? -5.308 -8.990 -16.463 1.00 42.97 178 LEU A O 1
ATOM 1394 N N . SER A 1 179 ? -5.713 -7.735 -18.278 1.00 34.59 179 SER A N 1
ATOM 1395 C CA . SER A 1 179 ? -6.314 -8.828 -19.067 1.00 34.59 179 SER A CA 1
ATOM 1396 C C . SER A 1 179 ? -5.372 -10.032 -19.278 1.00 34.59 179 SER A C 1
ATOM 1398 O O . SER A 1 179 ? -5.817 -11.115 -19.651 1.00 34.59 179 SER A O 1
ATOM 1400 N N . LEU A 1 180 ? -4.086 -9.863 -18.962 1.00 33.44 180 LEU A N 1
ATOM 1401 C CA . LEU A 1 180 ? -3.005 -10.832 -19.102 1.00 33.44 180 LEU A CA 1
ATOM 1402 C C . LEU A 1 180 ? -2.657 -11.628 -17.824 1.00 33.44 180 LEU A C 1
ATOM 1404 O O . LEU A 1 180 ? -1.802 -12.504 -17.912 1.00 33.44 180 LEU A O 1
ATOM 1408 N N . MET A 1 181 ? -3.298 -11.389 -16.669 1.00 35.12 181 MET A N 1
ATOM 1409 C CA . MET A 1 181 ? -3.028 -12.140 -15.415 1.00 35.12 181 MET A CA 1
ATOM 1410 C C . MET A 1 181 ? -4.118 -13.142 -15.010 1.00 35.12 181 MET A C 1
ATOM 1412 O O . MET A 1 181 ? -3.963 -13.865 -14.034 1.00 35.12 181 MET A O 1
ATOM 1416 N N . ALA A 1 182 ? -5.240 -13.201 -15.731 1.00 27.88 182 ALA A N 1
ATOM 1417 C CA . ALA A 1 182 ? -6.368 -14.068 -15.372 1.00 27.88 182 ALA A CA 1
ATOM 1418 C C . ALA A 1 182 ? -6.332 -15.466 -16.027 1.00 27.88 182 ALA A C 1
ATOM 1420 O O . ALA A 1 182 ? -7.338 -16.181 -15.973 1.00 27.88 182 ALA A O 1
ATOM 1421 N N . LEU A 1 183 ? -5.209 -15.851 -16.643 1.00 27.38 183 LEU A N 1
ATOM 1422 C CA . LEU A 1 183 ? -4.995 -17.177 -17.221 1.00 27.38 183 LEU A CA 1
ATOM 1423 C C . LEU A 1 183 ? -3.867 -17.909 -16.479 1.00 27.38 183 LEU A C 1
ATOM 1425 O O . LEU A 1 183 ? -2.698 -17.720 -16.797 1.00 27.38 183 LEU A O 1
ATOM 1429 N N . GLN A 1 184 ? -4.332 -18.784 -15.577 1.00 32.44 184 GLN A N 1
ATOM 1430 C CA . GLN A 1 184 ? -3.668 -19.876 -14.842 1.00 32.44 184 GLN A CA 1
ATOM 1431 C C . GLN A 1 184 ? -2.854 -19.515 -13.599 1.00 32.44 184 GLN A C 1
ATOM 1433 O O . GLN A 1 184 ? -1.749 -18.956 -13.721 1.00 32.44 184 GLN A O 1
#

pLDDT: mean 72.19, std 14.92, range [27.38, 93.88]

Radius of gyration: 18.04 Å; chains: 1; bounding box: 42×48×44 Å

Foldseek 3Di:
DFWQKFWFQFWAWDDDDPDIDTQDGGDTDIDGPPDDDDDDDDPSNCRVVVVCVVVLVDPTPDTWIAGRRDTPPLVQQLEAEAEAEDDDDDDDDPSVVSLLVSLLVVVQSVFAHRHWYWYWHWDDDPNDIAIDIDIPGPDADPVCVVPLLPFQDDRDPPDDPDDRSCSNVVDPCVCVRCVPPPDD